Protein AF-A0A524IL64-F1 (afdb_monomer)

Secondary structure (DSSP, 8-state):
----TTHHHHHHHGGGGHHHHHHHHHHHHH-SSS-HHHHHHHHHHHHHHHHHHHHHHHHHHH---S--S-THHHHHHHHHHHHHHHHHHHHHHHHHHHHS----HHHHHHHHHHTT--HHHHHHHHHHHTT--HHHHHHHTTS-HHHHHHHHHHHHHHTT---HHHHHHHHHHHHHS----

Solvent-accessible surface area (backbone atoms only — not comparable to full-atom values): 10792 Å² total; per-residue (Å²): 136,84,83,67,77,70,65,60,54,61,61,54,63,61,54,69,48,49,63,56,54,49,50,51,52,49,55,66,65,72,52,83,80,64,64,69,74,61,54,56,52,55,52,51,52,55,55,59,64,46,48,65,55,55,52,49,53,56,56,52,70,77,38,99,72,81,78,75,98,59,70,71,63,60,57,50,51,54,52,50,52,53,48,51,52,50,50,51,48,56,66,42,47,62,52,48,49,69,75,54,62,84,76,50,71,66,59,54,52,51,56,46,43,74,57,73,49,51,74,72,53,48,57,52,51,52,43,50,68,75,62,54,52,59,62,57,48,12,62,77,66,76,47,52,47,69,54,46,54,51,51,53,53,50,49,26,61,62,68,74,48,92,46,73,69,53,48,48,52,51,53,50,47,60,68,66,71,62,71,82,130

Radius of gyration: 27.65 Å; Cα contacts (8 Å, |Δi|>4): 62; chains: 1; bounding box: 57×48×79 Å

Sequence (181 aa):
MINYSGRSILALDSLIFIPFGIYALIRLRANREEPARGKHLCTALAFLSLIPFVSFDLLAVEREILFSSSMPFRLSFVSFSVFITWSLYLLMKDKVRRVLPVYTNEDYTRALRKTGLSDREIEIVEQVAEGNPNREIAETLFISENTVKTHIKNIYKKLSISSRIQLHKVLEKIRLTQPGD

Mean predicted aligned error: 16.37 Å

Structure (mmCIF, N/CA/C/O backbone):
data_AF-A0A524IL64-F1
#
_entry.id   AF-A0A524IL64-F1
#
loop_
_atom_site.group_PDB
_atom_site.id
_atom_site.type_symbol
_atom_site.label_atom_id
_atom_site.label_alt_id
_atom_site.label_comp_id
_atom_site.label_asym_id
_atom_site.label_entity_id
_atom_site.label_seq_id
_atom_site.pdbx_PDB_ins_code
_atom_site.Cartn_x
_atom_site.Cartn_y
_atom_site.Cartn_z
_atom_site.occupancy
_atom_site.B_iso_or_equiv
_atom_site.auth_seq_id
_atom_site.auth_comp_id
_atom_site.auth_asym_id
_atom_site.auth_atom_id
_atom_site.pdbx_PDB_model_num
ATOM 1 N N . MET A 1 1 ? 23.229 29.780 -60.387 1.00 40.38 1 MET A N 1
ATOM 2 C CA . MET A 1 1 ? 22.300 28.662 -60.113 1.00 40.38 1 MET A CA 1
ATOM 3 C C . MET A 1 1 ? 22.659 28.078 -58.758 1.00 40.38 1 MET A C 1
ATOM 5 O O . MET A 1 1 ? 23.735 27.516 -58.622 1.00 40.38 1 MET A O 1
ATOM 9 N N . ILE A 1 2 ? 21.829 28.316 -57.742 1.00 43.50 2 ILE A N 1
ATOM 10 C CA . ILE A 1 2 ? 22.064 27.837 -56.372 1.00 43.50 2 ILE A CA 1
ATOM 11 C C . ILE A 1 2 ? 21.638 26.366 -56.325 1.00 43.50 2 ILE A C 1
ATOM 13 O O . ILE A 1 2 ? 20.522 26.033 -56.711 1.00 43.50 2 ILE A O 1
ATOM 17 N N . ASN A 1 3 ? 22.558 25.487 -55.936 1.00 42.53 3 ASN A N 1
ATOM 18 C CA . ASN A 1 3 ? 22.374 24.040 -55.942 1.00 42.53 3 ASN A CA 1
ATOM 19 C C . ASN A 1 3 ? 21.511 23.619 -54.734 1.00 42.53 3 ASN A C 1
ATOM 21 O O . ASN A 1 3 ? 21.984 23.609 -53.600 1.00 42.53 3 ASN A O 1
ATOM 25 N N . TYR A 1 4 ? 20.229 23.324 -54.970 1.00 49.72 4 TYR A N 1
ATOM 26 C CA . TYR A 1 4 ? 19.240 22.966 -53.939 1.00 49.72 4 TYR A CA 1
ATOM 27 C C . TYR A 1 4 ? 19.230 21.470 -53.562 1.00 49.72 4 TYR A C 1
ATOM 29 O O . TYR A 1 4 ? 18.434 21.065 -52.718 1.00 49.72 4 TYR A O 1
ATOM 37 N N . SER A 1 5 ? 20.095 20.634 -54.146 1.00 55.12 5 SER A N 1
ATOM 38 C CA . SER A 1 5 ? 19.996 19.170 -54.022 1.00 55.12 5 SER A CA 1
ATOM 39 C C . SER A 1 5 ? 20.407 18.596 -52.658 1.00 55.12 5 SER A C 1
ATOM 41 O O . SER A 1 5 ? 19.973 17.503 -52.316 1.00 55.12 5 SER A O 1
ATOM 43 N N . GLY A 1 6 ? 21.206 19.314 -51.859 1.00 48.91 6 GLY A N 1
ATOM 44 C CA . GLY A 1 6 ? 21.713 18.805 -50.574 1.00 48.91 6 GLY A CA 1
ATOM 45 C C . GLY A 1 6 ? 20.806 19.055 -49.363 1.00 48.91 6 GLY A C 1
ATOM 46 O O . GLY A 1 6 ? 20.794 18.261 -48.428 1.00 48.91 6 GLY A O 1
ATOM 47 N N . ARG A 1 7 ? 20.017 20.140 -49.357 1.00 46.31 7 ARG A N 1
ATOM 48 C CA . ARG A 1 7 ? 19.200 20.525 -48.184 1.00 46.31 7 ARG A CA 1
ATOM 49 C C . ARG A 1 7 ? 17.855 19.804 -48.097 1.00 46.31 7 ARG A C 1
ATOM 51 O O . ARG A 1 7 ? 17.351 19.610 -46.997 1.00 46.31 7 ARG A O 1
ATOM 58 N N . SER A 1 8 ? 17.276 19.402 -49.226 1.00 46.66 8 SER A N 1
ATOM 59 C CA . SER A 1 8 ? 16.007 18.663 -49.263 1.00 46.66 8 SER A CA 1
ATOM 60 C C . SER A 1 8 ? 16.139 17.232 -48.730 1.00 46.66 8 SER A C 1
ATOM 62 O O . SER A 1 8 ? 15.201 16.722 -48.125 1.00 46.66 8 SER A O 1
ATOM 64 N N . ILE A 1 9 ? 17.311 16.611 -48.890 1.00 51.81 9 ILE A N 1
ATOM 65 C CA . ILE A 1 9 ? 17.603 15.256 -48.395 1.00 51.81 9 ILE A CA 1
ATOM 66 C C . ILE A 1 9 ? 17.663 15.239 -46.856 1.00 51.81 9 ILE A C 1
ATOM 68 O O . ILE A 1 9 ? 17.061 14.373 -46.231 1.00 51.81 9 ILE A O 1
ATOM 72 N N . LEU A 1 10 ? 18.257 16.266 -46.238 1.00 50.47 10 LEU A N 1
ATOM 73 C CA . LEU A 1 10 ? 18.339 16.400 -44.773 1.00 50.47 10 LEU A CA 1
ATOM 74 C C . LEU A 1 10 ? 16.963 16.581 -44.097 1.00 50.47 10 LEU A C 1
ATOM 76 O O . LEU A 1 10 ? 16.751 16.139 -42.967 1.00 50.47 10 LEU A O 1
ATOM 80 N N . ALA A 1 11 ? 16.007 17.213 -44.786 1.00 50.00 11 ALA A N 1
ATOM 81 C CA . ALA A 1 11 ? 14.636 17.365 -44.293 1.00 50.00 11 ALA A CA 1
ATOM 82 C C . ALA A 1 11 ? 13.816 16.062 -44.400 1.00 50.00 11 ALA A C 1
ATOM 84 O O . ALA A 1 11 ? 12.873 15.860 -43.639 1.00 50.00 11 ALA A O 1
ATOM 85 N N . LEU A 1 12 ? 14.173 15.172 -45.332 1.00 52.53 12 LEU A N 1
ATOM 86 C CA . LEU A 1 12 ? 13.537 13.862 -45.500 1.00 52.53 12 LEU A CA 1
ATOM 87 C C . LEU A 1 12 ? 14.049 12.836 -44.477 1.00 52.53 12 LEU A C 1
ATOM 89 O O . LEU A 1 12 ? 13.262 12.023 -43.997 1.00 52.53 12 LEU A O 1
ATOM 93 N N . ASP A 1 13 ? 15.317 12.915 -44.066 1.00 54.75 13 ASP A N 1
ATOM 94 C CA . ASP A 1 13 ? 15.875 12.038 -43.023 1.00 54.75 13 ASP A CA 1
ATOM 95 C C . ASP A 1 13 ? 15.221 12.283 -41.648 1.00 54.75 13 ASP A C 1
ATOM 97 O O . ASP A 1 13 ? 15.027 11.361 -40.854 1.00 54.75 13 ASP A O 1
ATOM 101 N N . SER A 1 14 ? 14.760 13.512 -41.393 1.00 52.84 14 SER A N 1
ATOM 102 C CA . SER A 1 14 ? 14.031 13.869 -40.169 1.00 52.84 14 SER A CA 1
ATOM 103 C C . SER A 1 14 ? 12.579 13.353 -40.144 1.00 52.84 14 SER A C 1
ATOM 105 O O . SER A 1 14 ? 12.002 13.191 -39.065 1.00 52.84 14 SER A O 1
ATOM 107 N N . LEU A 1 15 ? 11.997 13.000 -41.301 1.00 57.88 15 LEU A N 1
ATOM 108 C CA . LEU A 1 15 ? 10.662 12.386 -41.396 1.00 57.88 15 LEU A CA 1
ATOM 109 C C . LEU A 1 15 ? 10.636 10.931 -40.895 1.00 57.88 15 LEU A C 1
ATOM 111 O O . LEU A 1 15 ? 9.586 10.466 -40.446 1.00 57.88 15 LEU A O 1
ATOM 115 N N . ILE A 1 16 ? 11.776 10.229 -40.883 1.00 59.75 16 ILE A N 1
ATOM 116 C CA . ILE A 1 16 ? 11.887 8.847 -40.376 1.00 59.75 16 ILE A CA 1
ATOM 117 C C . ILE A 1 16 ? 11.616 8.743 -38.867 1.00 59.75 16 ILE A C 1
ATOM 119 O O . ILE A 1 16 ? 11.235 7.680 -38.375 1.00 59.75 16 ILE A O 1
ATOM 123 N N . PHE A 1 17 ? 11.742 9.847 -38.130 1.00 52.69 17 PHE A N 1
ATOM 124 C CA . PHE A 1 17 ? 11.478 9.888 -36.691 1.00 52.69 17 PHE A CA 1
ATOM 125 C C . PHE A 1 17 ? 10.017 10.147 -36.337 1.00 52.69 17 PHE A C 1
ATOM 127 O O . PHE A 1 17 ? 9.612 9.912 -35.199 1.00 52.69 17 PHE A O 1
ATOM 134 N N . ILE A 1 18 ? 9.202 10.589 -37.295 1.00 64.94 18 ILE A N 1
ATOM 135 C CA . ILE A 1 18 ? 7.782 10.869 -37.072 1.00 64.94 18 ILE A CA 1
ATOM 136 C C . ILE A 1 18 ? 7.022 9.597 -36.645 1.00 64.94 18 ILE A C 1
ATOM 138 O O . ILE A 1 18 ? 6.305 9.662 -35.646 1.00 64.94 18 ILE A O 1
ATOM 142 N N . PRO A 1 19 ? 7.225 8.414 -37.265 1.00 61.50 19 PRO A N 1
ATOM 143 C CA . PRO A 1 19 ? 6.654 7.157 -36.778 1.00 61.50 19 PRO A CA 1
ATOM 144 C C . PRO A 1 19 ? 7.083 6.797 -35.350 1.00 61.50 19 PRO A C 1
ATOM 146 O O . PRO A 1 19 ? 6.261 6.310 -34.577 1.00 61.50 19 PRO A O 1
ATOM 149 N N . PHE A 1 20 ? 8.336 7.072 -34.967 1.00 55.19 20 PHE A N 1
ATOM 150 C CA . PHE A 1 20 ? 8.834 6.825 -33.608 1.00 55.19 20 PHE A CA 1
ATOM 151 C C . PHE A 1 20 ? 8.210 7.781 -32.586 1.00 55.19 20 PHE A C 1
ATOM 153 O O . PHE A 1 20 ? 7.799 7.340 -31.513 1.00 55.19 20 PHE A O 1
ATOM 160 N N . GLY A 1 21 ? 8.074 9.065 -32.929 1.00 60.28 21 GLY A N 1
ATOM 161 C CA . GLY A 1 21 ? 7.380 10.055 -32.105 1.00 60.28 21 GLY A CA 1
ATOM 162 C C . GLY A 1 21 ? 5.895 9.727 -31.937 1.00 60.28 21 GLY A C 1
ATOM 163 O O . GLY A 1 21 ? 5.371 9.771 -30.825 1.00 60.28 21 GLY A O 1
ATOM 164 N N . ILE A 1 22 ? 5.228 9.305 -33.015 1.00 63.84 22 ILE A N 1
ATOM 165 C CA . ILE A 1 22 ? 3.830 8.860 -32.988 1.00 63.84 22 ILE A CA 1
ATOM 166 C C . ILE A 1 22 ? 3.689 7.578 -32.160 1.00 63.84 22 ILE A C 1
ATOM 168 O O . ILE A 1 22 ? 2.800 7.503 -31.317 1.00 63.84 22 ILE A O 1
ATOM 172 N N . TYR A 1 23 ? 4.579 6.595 -32.320 1.00 60.03 23 TYR A N 1
ATOM 173 C CA . TYR A 1 23 ? 4.581 5.374 -31.510 1.00 60.03 23 TYR A CA 1
ATOM 174 C C . TYR A 1 23 ? 4.800 5.675 -30.021 1.00 60.03 23 TYR A C 1
ATOM 176 O O . TYR A 1 23 ? 4.094 5.128 -29.173 1.00 60.03 23 TYR A O 1
ATOM 184 N N . ALA A 1 24 ? 5.715 6.592 -29.689 1.00 57.00 24 ALA A N 1
ATOM 185 C CA . ALA A 1 24 ? 5.930 7.052 -28.320 1.00 57.00 24 ALA A CA 1
ATOM 186 C C . ALA A 1 24 ? 4.674 7.730 -27.746 1.00 57.00 24 ALA A C 1
ATOM 188 O O . ALA A 1 24 ? 4.268 7.408 -26.631 1.00 57.00 24 ALA A O 1
ATOM 189 N N . LEU A 1 25 ? 4.003 8.594 -28.514 1.00 55.78 25 LEU A N 1
ATOM 190 C CA . LEU A 1 25 ? 2.760 9.255 -28.099 1.00 55.78 25 LEU A CA 1
ATOM 191 C C . LEU A 1 25 ? 1.587 8.275 -27.949 1.00 55.78 25 LEU A C 1
ATOM 193 O O . LEU A 1 25 ? 0.846 8.353 -26.968 1.00 55.78 25 LEU A O 1
ATOM 197 N N . ILE A 1 26 ? 1.433 7.323 -28.873 1.00 58.72 26 ILE A N 1
ATOM 198 C CA . ILE A 1 26 ? 0.415 6.266 -28.793 1.00 58.72 26 ILE A CA 1
ATOM 199 C C . ILE A 1 26 ? 0.667 5.403 -27.559 1.00 58.72 26 ILE A C 1
ATOM 201 O O . ILE A 1 26 ? -0.266 5.130 -26.811 1.00 58.72 26 ILE A O 1
ATOM 205 N N . ARG A 1 27 ? 1.920 5.033 -27.282 1.00 52.84 27 ARG A N 1
ATOM 206 C CA . ARG A 1 27 ? 2.278 4.220 -26.115 1.00 52.84 27 ARG A CA 1
ATOM 207 C C . ARG A 1 27 ? 2.111 4.976 -24.792 1.00 52.84 27 ARG A C 1
ATOM 209 O O . ARG A 1 27 ? 1.677 4.374 -23.813 1.00 52.84 27 ARG A O 1
ATOM 216 N N . LEU A 1 28 ? 2.390 6.282 -24.766 1.00 54.38 28 LEU A N 1
ATOM 217 C CA . LEU A 1 28 ? 2.110 7.152 -23.617 1.00 54.38 28 LEU A CA 1
ATOM 218 C C . LEU A 1 28 ? 0.600 7.304 -23.367 1.00 54.38 28 LEU A C 1
ATOM 220 O O . LEU A 1 28 ? 0.177 7.367 -22.215 1.00 54.38 28 LEU A O 1
ATOM 224 N N . ARG A 1 29 ? -0.224 7.319 -24.424 1.00 52.28 29 ARG A N 1
ATOM 225 C CA . ARG A 1 29 ? -1.689 7.434 -24.318 1.00 52.28 29 ARG A CA 1
ATOM 226 C C . ARG A 1 29 ? -2.384 6.105 -24.005 1.00 52.28 29 ARG A C 1
ATOM 228 O O . ARG A 1 29 ? -3.377 6.109 -23.282 1.00 52.28 29 ARG A O 1
ATOM 235 N N . ALA A 1 30 ? -1.881 4.994 -24.539 1.00 49.28 30 ALA A N 1
ATOM 236 C CA . ALA A 1 30 ? -2.507 3.674 -24.457 1.00 49.28 30 ALA A CA 1
ATOM 237 C C . ALA A 1 30 ? -2.383 3.015 -23.080 1.00 49.28 30 ALA A C 1
ATOM 239 O O . ALA A 1 30 ? -3.098 2.060 -22.803 1.00 49.28 30 ALA A O 1
ATOM 240 N N . ASN A 1 31 ? -1.507 3.512 -22.204 1.00 47.88 31 ASN A N 1
ATOM 241 C CA . ASN A 1 31 ? -1.223 2.844 -20.943 1.00 47.88 31 ASN A CA 1
ATOM 242 C C . ASN A 1 31 ? -1.654 3.689 -19.740 1.00 47.88 31 ASN A C 1
ATOM 244 O O . ASN A 1 31 ? -0.821 4.146 -18.962 1.00 47.88 31 ASN A O 1
ATOM 248 N N . ARG A 1 32 ? -2.961 3.924 -19.569 1.00 50.06 32 ARG A N 1
ATOM 249 C CA . ARG A 1 32 ? -3.479 4.549 -18.335 1.00 50.06 32 ARG A CA 1
ATOM 250 C C . ARG A 1 32 ? -3.426 3.612 -17.122 1.00 50.06 32 ARG A C 1
ATOM 252 O O . ARG A 1 32 ? -3.385 4.120 -16.011 1.00 50.06 32 ARG A O 1
ATOM 259 N N . GLU A 1 33 ? -3.292 2.302 -17.321 1.00 49.78 33 GLU A N 1
ATOM 260 C CA . GLU A 1 33 ? -3.447 1.311 -16.243 1.00 49.78 33 GLU A CA 1
ATOM 261 C C . GLU A 1 33 ? -2.138 0.716 -15.694 1.00 49.78 33 GLU A C 1
ATOM 263 O O . GLU A 1 33 ? -2.144 0.181 -14.591 1.00 49.78 33 GLU A O 1
ATOM 268 N N . GLU A 1 34 ? -0.985 0.849 -16.369 1.00 48.88 34 GLU A N 1
ATOM 269 C CA . GLU A 1 34 ? 0.259 0.316 -15.786 1.00 48.88 34 GLU A CA 1
ATOM 270 C C . GLU A 1 34 ? 0.775 1.106 -14.560 1.00 48.88 34 GLU A C 1
ATOM 272 O O . GLU A 1 34 ? 0.700 2.344 -14.527 1.00 48.88 34 GLU A O 1
ATOM 277 N N . PRO A 1 35 ? 1.389 0.426 -13.573 1.00 47.31 35 PRO A N 1
ATOM 278 C CA . PRO A 1 35 ? 1.975 1.070 -12.403 1.00 47.31 35 PRO A CA 1
ATOM 279 C C . PRO A 1 35 ? 3.082 2.051 -12.818 1.00 47.31 35 PRO A C 1
ATOM 281 O O . PRO A 1 35 ? 3.988 1.717 -13.585 1.00 47.31 35 PRO A O 1
ATOM 284 N N . ALA A 1 36 ? 3.022 3.278 -12.289 1.00 52.31 36 ALA A N 1
ATOM 285 C CA . ALA A 1 36 ? 3.840 4.422 -12.715 1.00 52.31 36 ALA A CA 1
ATOM 286 C C . ALA A 1 36 ? 5.355 4.131 -12.817 1.00 52.31 36 ALA A C 1
ATOM 288 O O . ALA A 1 36 ? 6.024 4.642 -13.712 1.00 52.31 36 ALA A O 1
ATOM 289 N N . ARG A 1 37 ? 5.904 3.248 -11.968 1.00 48.00 37 ARG A N 1
ATOM 290 C CA . ARG A 1 37 ? 7.334 2.881 -11.974 1.00 48.00 37 ARG A CA 1
ATOM 291 C C . ARG A 1 37 ? 7.804 2.155 -13.245 1.00 48.00 37 ARG A C 1
ATOM 293 O O . ARG A 1 37 ? 8.925 2.401 -13.680 1.00 48.00 37 ARG A O 1
ATOM 300 N N . GLY A 1 38 ? 6.978 1.305 -13.863 1.00 49.81 38 GLY A N 1
ATOM 301 C CA . GLY A 1 38 ? 7.350 0.572 -15.086 1.00 49.81 38 GLY A CA 1
ATOM 302 C C . GLY A 1 38 ? 7.388 1.464 -16.331 1.00 49.81 38 GLY A C 1
ATOM 303 O O . GLY A 1 38 ? 8.244 1.299 -17.208 1.00 49.81 38 GLY A O 1
ATOM 304 N N . LYS A 1 39 ? 6.514 2.479 -16.356 1.00 52.41 39 LYS A N 1
ATOM 305 C CA . LYS A 1 39 ? 6.401 3.457 -17.446 1.00 52.41 39 LYS A CA 1
ATOM 306 C C . LYS A 1 39 ? 7.673 4.283 -17.588 1.00 52.41 39 LYS A C 1
ATOM 308 O O . LYS A 1 39 ? 8.226 4.338 -18.682 1.00 52.41 39 LYS A O 1
ATOM 313 N N . HIS A 1 40 ? 8.174 4.840 -16.483 1.00 51.56 40 HIS A N 1
ATOM 314 C CA . HIS A 1 40 ? 9.374 5.682 -16.487 1.00 51.56 40 HIS A CA 1
ATOM 315 C C . HIS A 1 40 ? 10.635 4.925 -16.924 1.00 51.56 40 HIS A C 1
ATOM 317 O O . HIS A 1 40 ? 11.465 5.486 -17.637 1.00 51.56 40 HIS A O 1
ATOM 323 N N . LEU A 1 41 ? 10.754 3.641 -16.563 1.00 59.06 41 LEU A N 1
ATOM 324 C CA . LEU A 1 41 ? 11.883 2.800 -16.964 1.00 59.06 41 LEU A CA 1
ATOM 325 C C . LEU A 1 41 ? 11.847 2.480 -18.466 1.00 59.06 41 LEU A C 1
ATOM 327 O O . LEU A 1 41 ? 12.860 2.610 -19.149 1.00 59.06 41 LEU A O 1
ATOM 331 N N . CYS A 1 42 ? 10.677 2.124 -19.006 1.00 55.22 42 CYS A N 1
ATOM 332 C CA . CYS A 1 42 ? 10.527 1.856 -20.438 1.00 55.22 42 CYS A CA 1
ATOM 333 C C . CYS A 1 42 ? 10.735 3.114 -21.289 1.00 55.22 42 CYS A C 1
ATOM 335 O O . CYS A 1 42 ? 11.351 3.035 -22.350 1.00 55.22 42 CYS A O 1
ATOM 337 N N . THR A 1 43 ? 10.252 4.274 -20.830 1.00 61.66 43 THR A N 1
ATOM 338 C CA . THR A 1 43 ? 10.502 5.546 -21.517 1.00 61.66 43 THR A CA 1
ATOM 339 C C . THR A 1 43 ? 11.974 5.934 -21.443 1.00 61.66 43 THR A C 1
ATOM 341 O O . THR A 1 43 ? 12.543 6.299 -22.465 1.00 61.66 43 THR A O 1
ATOM 344 N N . ALA A 1 44 ? 12.624 5.791 -20.282 1.00 62.69 44 ALA A N 1
ATOM 345 C CA . ALA A 1 44 ? 14.042 6.111 -20.126 1.00 62.69 44 ALA A CA 1
ATOM 346 C C . ALA A 1 44 ? 14.935 5.232 -21.017 1.00 62.69 44 ALA A C 1
ATOM 348 O O . ALA A 1 44 ? 15.842 5.747 -21.664 1.00 62.69 44 ALA A O 1
ATOM 349 N N . LEU A 1 45 ? 14.641 3.930 -21.122 1.00 63.91 45 LEU A N 1
ATOM 350 C CA . LEU A 1 45 ? 15.361 3.016 -22.017 1.00 63.91 4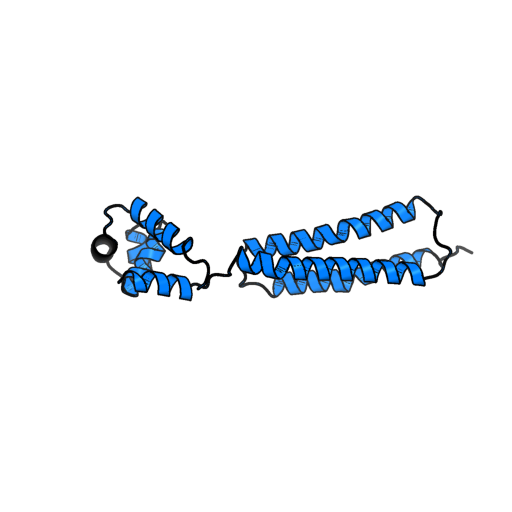5 LEU A CA 1
ATOM 351 C C . LEU A 1 45 ? 15.158 3.363 -23.500 1.00 63.91 45 LEU A C 1
ATOM 353 O O . LEU A 1 45 ? 16.109 3.289 -24.276 1.00 63.91 45 LEU A O 1
ATOM 357 N N . ALA A 1 46 ? 13.954 3.795 -23.891 1.00 61.59 46 ALA A N 1
ATOM 358 C CA . ALA A 1 46 ? 13.700 4.269 -25.251 1.00 61.59 46 ALA A CA 1
ATOM 359 C C . ALA A 1 46 ? 14.538 5.519 -25.579 1.00 61.59 46 ALA A C 1
ATOM 361 O O . ALA A 1 46 ? 15.165 5.568 -26.633 1.00 61.59 46 ALA A O 1
ATOM 362 N N . PHE A 1 47 ? 14.635 6.485 -24.659 1.00 66.00 47 PHE A N 1
ATOM 363 C CA . PHE A 1 47 ? 15.496 7.659 -24.841 1.00 66.00 47 PHE A CA 1
ATOM 364 C C . PHE A 1 47 ? 16.989 7.311 -24.852 1.00 66.00 47 PHE A C 1
ATOM 366 O O . PHE A 1 47 ? 17.731 7.860 -25.661 1.00 66.00 47 PHE A O 1
ATOM 373 N N . LEU A 1 48 ? 17.435 6.363 -24.020 1.00 66.75 48 LEU A N 1
ATOM 374 C CA . LEU A 1 48 ? 18.834 5.929 -23.993 1.00 66.75 48 LEU A CA 1
ATOM 375 C C . LEU A 1 48 ? 19.267 5.308 -25.333 1.00 66.75 48 LEU A C 1
ATOM 377 O O . LEU A 1 48 ? 20.399 5.506 -25.766 1.00 66.75 48 LEU A O 1
ATOM 381 N N . SER A 1 49 ? 18.353 4.617 -26.024 1.00 62.69 49 SER A N 1
ATOM 382 C CA . SER A 1 49 ? 18.604 4.049 -27.358 1.00 62.69 49 SER A CA 1
ATOM 383 C C . SER A 1 49 ? 18.728 5.094 -28.477 1.00 62.69 49 SER A C 1
ATOM 385 O O . SER A 1 49 ? 19.276 4.789 -29.533 1.00 62.69 49 SER A O 1
ATOM 387 N N . LEU A 1 50 ? 18.282 6.336 -28.246 1.00 64.38 50 LEU A N 1
ATOM 388 C CA . LEU A 1 50 ? 18.443 7.440 -29.201 1.00 64.38 50 LEU A CA 1
ATOM 389 C C . LEU A 1 50 ? 19.835 8.077 -29.129 1.00 64.38 50 LEU A C 1
ATOM 391 O O . LEU A 1 50 ? 20.280 8.669 -30.110 1.00 64.38 50 LEU A O 1
ATOM 395 N N . ILE A 1 51 ? 20.542 7.936 -28.002 1.00 70.00 51 ILE A N 1
ATOM 396 C CA . ILE A 1 51 ? 21.852 8.566 -27.781 1.00 70.00 51 ILE A CA 1
ATOM 397 C C . ILE A 1 51 ? 22.886 8.118 -28.831 1.00 70.00 51 ILE A C 1
ATOM 399 O O . ILE A 1 51 ? 23.478 8.992 -29.458 1.00 70.00 51 ILE A O 1
ATOM 403 N N . PRO A 1 52 ? 23.069 6.814 -29.131 1.00 63.06 52 PRO A N 1
ATOM 404 C CA . PRO A 1 52 ? 24.016 6.380 -30.159 1.00 63.06 52 PRO A CA 1
ATOM 405 C C . PRO A 1 52 ? 23.652 6.881 -31.559 1.00 63.06 52 PRO A C 1
ATOM 407 O O . PRO A 1 52 ? 24.543 7.130 -32.364 1.00 63.06 52 PRO A O 1
ATOM 410 N N . PHE A 1 53 ? 22.354 7.045 -31.844 1.00 64.75 53 PHE A N 1
ATOM 411 C CA . PHE A 1 53 ? 21.879 7.546 -33.131 1.00 64.75 53 PHE A CA 1
ATOM 412 C C . PHE A 1 53 ? 22.242 9.023 -33.304 1.00 64.75 53 PHE A C 1
ATOM 414 O O . PHE A 1 53 ? 22.876 9.388 -34.288 1.00 64.75 53 PHE A O 1
ATOM 421 N N . VAL A 1 54 ? 21.901 9.858 -32.317 1.00 65.62 54 VAL A N 1
ATOM 422 C CA . VAL A 1 54 ? 22.204 11.297 -32.340 1.00 65.62 54 VAL A CA 1
ATOM 423 C C . VAL A 1 54 ? 23.715 11.536 -32.312 1.00 65.62 54 VAL A C 1
ATOM 425 O O . VAL A 1 54 ? 24.208 12.393 -33.036 1.00 65.62 54 VAL A O 1
ATOM 428 N N . SER A 1 55 ? 24.469 10.759 -31.527 1.00 66.12 55 SER A N 1
ATOM 429 C CA . SER A 1 55 ? 25.931 10.860 -31.481 1.00 66.12 55 SER A CA 1
ATOM 430 C C . SER A 1 55 ? 26.593 10.460 -32.801 1.00 66.12 55 SER A C 1
ATOM 432 O O . SER A 1 55 ? 27.553 11.109 -33.202 1.00 66.12 55 SER A O 1
ATOM 434 N N . PHE A 1 56 ? 26.097 9.426 -33.488 1.00 65.38 56 PHE 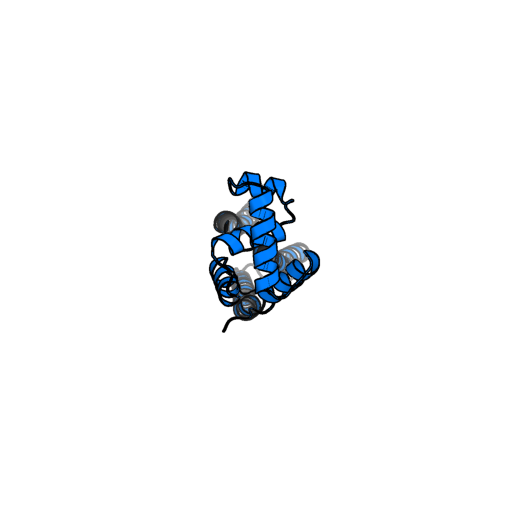A N 1
ATOM 435 C CA . PHE A 1 56 ? 26.623 9.024 -34.794 1.00 65.38 56 PHE A CA 1
ATOM 436 C C . PHE A 1 56 ? 26.341 10.078 -35.868 1.00 65.38 56 PHE A C 1
ATOM 438 O O . PHE A 1 56 ? 27.244 10.424 -36.624 1.00 65.38 56 PHE A O 1
ATOM 445 N N . ASP A 1 57 ? 25.126 10.628 -35.893 1.00 64.31 57 ASP A N 1
ATOM 446 C CA . ASP A 1 57 ? 24.732 11.670 -36.846 1.00 64.31 57 ASP A CA 1
ATOM 447 C C . ASP A 1 57 ? 25.545 12.963 -36.627 1.00 64.31 57 ASP A C 1
ATOM 449 O O . ASP A 1 57 ? 26.061 13.547 -37.576 1.00 64.31 57 ASP A O 1
ATOM 453 N N . LEU A 1 58 ? 25.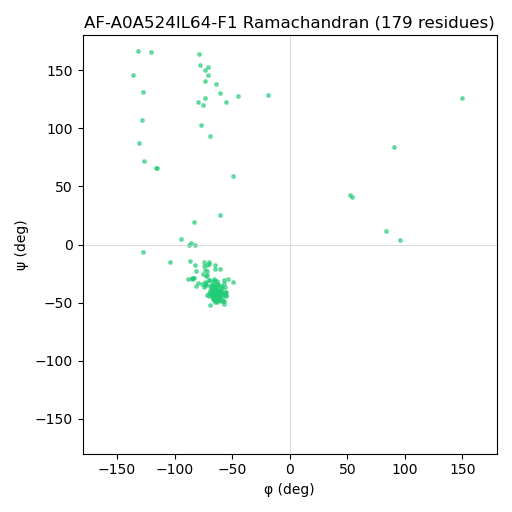779 13.358 -35.366 1.00 62.41 58 LEU A N 1
ATOM 454 C CA . LEU A 1 58 ? 26.607 14.521 -35.018 1.00 62.41 58 LEU A CA 1
ATOM 455 C C . LEU A 1 58 ? 28.083 14.335 -35.423 1.00 62.41 58 LEU A C 1
ATOM 457 O O . LEU A 1 58 ? 28.695 15.243 -35.982 1.00 62.41 58 LEU A O 1
ATOM 461 N N . LEU A 1 59 ? 28.649 13.147 -35.173 1.00 60.72 59 LEU A N 1
ATOM 462 C CA . LEU A 1 59 ? 30.029 12.815 -35.550 1.00 60.72 59 LEU A CA 1
ATOM 463 C C . LEU A 1 59 ? 30.204 12.676 -37.071 1.00 60.72 59 LEU A C 1
ATOM 465 O O . LEU A 1 59 ? 31.280 12.978 -37.588 1.00 60.72 59 LEU A O 1
ATOM 469 N N . ALA A 1 60 ? 29.160 12.250 -37.788 1.00 57.25 60 ALA A N 1
ATOM 470 C CA . ALA A 1 60 ? 29.146 12.167 -39.247 1.00 57.25 60 ALA A CA 1
ATOM 471 C C . ALA A 1 60 ? 29.065 13.550 -39.920 1.00 57.25 60 ALA A C 1
ATOM 473 O O . ALA A 1 60 ? 29.564 13.713 -41.031 1.00 57.25 60 ALA A O 1
ATOM 474 N N . VAL A 1 61 ? 28.484 14.553 -39.250 1.00 57.97 61 VAL A N 1
ATOM 475 C CA . VAL A 1 61 ? 28.423 15.941 -39.743 1.00 57.97 61 VAL A CA 1
ATOM 476 C C . VAL A 1 61 ? 29.781 16.650 -39.651 1.00 57.97 61 VAL A C 1
ATOM 478 O O . VAL A 1 61 ? 30.107 17.445 -40.529 1.00 57.97 61 VAL A O 1
ATOM 481 N N . GLU A 1 62 ? 30.601 16.364 -38.632 1.00 55.66 62 GLU A N 1
ATOM 482 C CA . GLU A 1 62 ? 31.905 17.031 -38.445 1.00 55.66 62 GLU A CA 1
ATOM 483 C C . GLU A 1 62 ? 33.048 16.446 -39.286 1.00 55.66 62 GLU A C 1
ATOM 485 O O . GLU A 1 62 ? 34.081 17.098 -39.464 1.00 55.66 62 GLU A O 1
ATOM 490 N N . ARG A 1 63 ? 32.900 15.229 -39.819 1.00 49.50 63 ARG A N 1
ATOM 491 C CA . ARG A 1 63 ? 33.915 14.615 -40.679 1.00 49.50 63 ARG A CA 1
ATOM 492 C C . ARG A 1 63 ? 33.285 14.125 -41.974 1.00 49.50 63 ARG A C 1
ATOM 494 O O . ARG A 1 63 ? 32.694 13.054 -42.005 1.00 49.50 63 ARG A O 1
ATOM 501 N N . GLU A 1 64 ? 33.560 14.827 -43.076 1.00 55.50 64 GLU A N 1
ATOM 502 C CA . GLU A 1 64 ? 33.405 14.355 -44.473 1.00 55.50 64 GLU A CA 1
ATOM 503 C C . GLU A 1 64 ? 34.274 13.109 -44.795 1.00 55.50 64 GLU A C 1
ATOM 505 O O . GLU A 1 64 ? 34.687 12.870 -45.927 1.00 55.50 64 GLU A O 1
ATOM 510 N N . ILE A 1 65 ? 34.624 12.304 -43.793 1.00 57.44 65 ILE A N 1
ATOM 511 C CA . ILE A 1 65 ? 35.592 11.222 -43.879 1.00 57.44 65 ILE A CA 1
ATOM 512 C C . ILE A 1 65 ? 34.954 9.986 -43.261 1.00 57.44 65 ILE A C 1
ATOM 514 O O . ILE A 1 65 ? 35.104 9.724 -42.071 1.00 57.44 65 ILE A O 1
ATOM 518 N N . LEU A 1 66 ? 34.236 9.261 -44.118 1.00 52.03 66 LEU A N 1
ATOM 519 C CA . LEU A 1 66 ? 34.101 7.802 -44.232 1.00 52.03 66 LEU A CA 1
ATOM 520 C C . LEU A 1 66 ? 32.695 7.509 -44.765 1.00 52.03 66 LEU A C 1
ATOM 522 O O . LEU A 1 66 ? 31.707 7.922 -44.179 1.00 52.03 66 LEU A O 1
ATOM 526 N N . PHE A 1 67 ? 32.634 6.748 -45.856 1.00 47.75 67 PHE A N 1
ATOM 527 C CA . PHE A 1 67 ? 31.444 6.348 -46.620 1.00 47.75 67 PHE A CA 1
ATOM 528 C C . PHE A 1 67 ? 31.038 7.287 -47.761 1.00 47.75 67 PHE A C 1
ATOM 530 O O . PHE A 1 67 ? 30.119 8.094 -47.679 1.00 47.75 67 PHE A O 1
ATOM 537 N N . SER A 1 68 ? 31.717 7.054 -48.891 1.00 44.94 68 SER A N 1
ATOM 538 C CA . SER A 1 68 ? 31.165 7.127 -50.248 1.00 44.94 68 SER A CA 1
ATOM 539 C C . SER A 1 68 ? 29.633 7.052 -50.275 1.00 44.94 68 SER A C 1
ATOM 541 O O . SER A 1 68 ? 29.050 6.128 -49.702 1.00 44.94 68 SER A O 1
ATOM 543 N N . SER A 1 69 ? 29.027 8.016 -50.974 1.00 54.19 69 SER A N 1
ATOM 544 C CA . SER A 1 69 ? 27.608 8.258 -51.265 1.00 54.19 69 SER A CA 1
ATOM 545 C C . SER A 1 69 ? 26.815 7.052 -51.786 1.00 54.19 69 SER A C 1
ATOM 547 O O . SER A 1 69 ? 26.215 7.093 -52.856 1.00 54.19 69 SER A O 1
ATOM 549 N N . SER A 1 70 ? 26.754 5.969 -51.025 1.00 59.81 70 SER A N 1
ATOM 550 C CA . SER A 1 70 ? 25.882 4.837 -51.285 1.00 59.81 70 SER A CA 1
ATOM 551 C C . SER A 1 70 ? 25.084 4.544 -50.020 1.00 59.81 70 SER A C 1
ATOM 553 O O . SER A 1 70 ? 25.607 4.465 -48.907 1.00 59.81 70 SER A O 1
ATOM 555 N N . MET A 1 71 ? 23.774 4.394 -50.192 1.00 57.09 71 MET A N 1
ATOM 556 C CA . MET A 1 71 ? 22.824 4.154 -49.110 1.00 57.09 71 MET A CA 1
ATOM 557 C C . MET A 1 71 ? 22.946 2.820 -48.332 1.00 57.09 71 MET A C 1
ATOM 559 O O . MET A 1 71 ? 22.382 2.780 -47.235 1.00 57.09 71 MET A O 1
ATOM 563 N N . PRO A 1 72 ? 23.628 1.734 -48.777 1.00 58.84 72 PRO A N 1
ATOM 564 C CA . PRO A 1 72 ? 23.402 0.425 -48.157 1.00 58.84 72 PRO A CA 1
ATOM 565 C C . PRO A 1 72 ? 23.993 0.295 -46.743 1.00 58.84 72 PRO A C 1
ATOM 567 O O . PRO A 1 72 ? 23.463 -0.454 -45.920 1.00 58.84 72 PRO A O 1
ATOM 570 N N . PHE A 1 73 ? 25.039 1.057 -46.410 1.00 58.19 73 PHE A N 1
ATOM 571 C CA . PHE A 1 73 ? 25.661 0.985 -45.082 1.00 58.19 73 PHE A CA 1
ATOM 572 C C . PHE A 1 73 ? 24.817 1.654 -43.992 1.00 58.19 73 PHE A C 1
ATOM 574 O O . PHE A 1 73 ? 24.712 1.129 -42.883 1.00 58.19 73 PHE A O 1
ATOM 581 N N . ARG A 1 74 ? 24.141 2.763 -44.323 1.00 61.75 74 ARG A N 1
ATOM 582 C CA . ARG A 1 74 ? 23.273 3.487 -43.382 1.00 61.75 74 ARG A CA 1
ATOM 583 C C . ARG A 1 74 ? 22.082 2.634 -42.950 1.00 61.75 74 ARG A C 1
ATOM 585 O O . ARG A 1 74 ? 21.830 2.494 -41.758 1.00 61.75 74 ARG A O 1
ATOM 592 N N . LEU A 1 75 ? 21.408 1.984 -43.901 1.00 64.00 75 LEU A N 1
ATOM 593 C CA . LEU A 1 75 ? 20.242 1.142 -43.614 1.00 64.00 75 LEU A CA 1
ATOM 594 C C . LEU A 1 75 ? 20.600 -0.084 -42.757 1.00 64.00 75 LEU A C 1
ATOM 596 O O . LEU A 1 75 ? 19.846 -0.472 -41.861 1.00 64.00 75 LEU A O 1
ATOM 600 N N . SER A 1 76 ? 21.781 -0.656 -43.004 1.00 69.00 76 SER A N 1
ATOM 601 C CA . SER A 1 76 ? 22.315 -1.769 -42.218 1.00 69.00 76 SER A CA 1
ATOM 602 C C . SER A 1 76 ? 22.542 -1.351 -40.762 1.00 69.00 76 SER A C 1
ATOM 604 O O . SER A 1 76 ? 22.106 -2.050 -39.850 1.00 69.00 76 SER A O 1
ATOM 606 N N . PHE A 1 77 ? 23.131 -0.176 -40.523 1.00 68.56 77 PHE A N 1
ATOM 607 C CA . PHE A 1 77 ? 23.397 0.321 -39.169 1.00 68.56 77 PHE A CA 1
ATOM 608 C C . PHE A 1 77 ? 22.111 0.625 -38.383 1.00 68.56 77 PHE A C 1
ATOM 610 O O . PHE A 1 77 ? 21.991 0.243 -37.218 1.00 68.56 77 PHE A O 1
ATOM 617 N N . VAL A 1 78 ? 21.110 1.230 -39.036 1.00 69.81 78 VAL A N 1
ATOM 618 C CA . VAL A 1 78 ? 19.784 1.465 -38.435 1.00 69.81 78 VAL A CA 1
ATOM 619 C C . VAL A 1 78 ? 19.114 0.143 -38.060 1.00 69.81 78 VAL A C 1
ATOM 621 O O . VAL A 1 78 ? 18.609 -0.001 -36.947 1.00 69.81 78 VAL A O 1
ATOM 624 N N . SER A 1 79 ? 19.174 -0.849 -38.951 1.00 74.69 79 SER A N 1
ATOM 625 C CA . SER A 1 79 ? 18.602 -2.178 -38.710 1.00 74.69 79 SER A CA 1
ATOM 626 C C . SER A 1 79 ? 19.276 -2.882 -37.529 1.00 74.69 79 SER A C 1
ATOM 628 O O . SER A 1 79 ? 18.588 -3.437 -36.674 1.00 74.69 79 SER A O 1
ATOM 630 N N . PHE A 1 80 ? 20.607 -2.796 -37.420 1.00 76.12 80 PHE A N 1
ATOM 631 C CA . PHE A 1 80 ? 21.352 -3.333 -36.279 1.00 76.12 80 PHE A CA 1
ATOM 632 C C . PHE A 1 80 ? 21.015 -2.616 -34.969 1.00 76.12 80 PHE A C 1
ATOM 634 O O . PHE A 1 80 ? 20.814 -3.279 -33.955 1.00 76.12 80 PHE A O 1
ATOM 641 N N . SER A 1 81 ? 20.896 -1.286 -34.975 1.00 73.56 81 SER A N 1
ATOM 642 C CA . SER A 1 81 ? 20.541 -0.512 -33.778 1.00 73.56 81 SER A CA 1
ATOM 643 C C . SER A 1 81 ? 19.136 -0.856 -33.261 1.00 73.56 81 SER A C 1
ATOM 645 O O . SER A 1 81 ? 18.945 -1.109 -32.065 1.00 73.56 81 SER A O 1
ATOM 647 N N . VAL A 1 82 ? 18.158 -0.972 -34.168 1.00 77.88 82 VAL A N 1
ATOM 648 C CA . VAL A 1 82 ? 16.789 -1.398 -33.832 1.00 77.88 82 VAL A CA 1
ATOM 649 C C . VAL A 1 82 ? 16.779 -2.839 -33.326 1.00 77.88 82 VAL A C 1
ATOM 651 O O . VAL A 1 82 ? 16.134 -3.125 -32.318 1.00 77.88 82 VAL A O 1
ATOM 654 N N . PHE A 1 83 ? 17.528 -3.737 -33.969 1.00 80.31 83 PHE A N 1
ATOM 655 C CA . PHE A 1 83 ? 17.629 -5.137 -33.563 1.00 80.31 83 PHE A CA 1
ATOM 656 C C . PHE A 1 83 ? 18.280 -5.301 -32.185 1.00 80.31 83 PHE A C 1
ATOM 658 O O . PHE A 1 83 ? 17.767 -6.050 -31.358 1.00 80.31 83 PHE A O 1
ATOM 665 N N . ILE A 1 84 ? 19.362 -4.572 -31.896 1.00 79.19 84 ILE A N 1
ATOM 666 C CA . ILE A 1 84 ? 20.029 -4.583 -30.585 1.00 79.19 84 ILE A CA 1
ATOM 667 C C . ILE A 1 84 ? 19.085 -4.043 -29.512 1.00 79.19 84 ILE A C 1
ATOM 669 O O . ILE A 1 84 ? 18.932 -4.663 -28.462 1.00 79.19 84 ILE A O 1
ATOM 673 N N . THR A 1 85 ? 18.400 -2.934 -29.786 1.00 78.06 85 THR A N 1
ATOM 674 C CA . THR A 1 85 ? 17.435 -2.342 -28.850 1.00 78.06 85 THR A CA 1
ATOM 675 C C . THR A 1 85 ? 16.266 -3.290 -28.580 1.00 78.06 85 THR A C 1
ATOM 677 O O . THR A 1 85 ? 15.890 -3.491 -27.426 1.00 78.06 85 THR A O 1
ATOM 680 N N . TRP A 1 86 ? 15.724 -3.935 -29.618 1.00 80.06 86 TRP A N 1
ATOM 681 C CA . TRP A 1 86 ? 14.678 -4.951 -29.486 1.00 80.06 86 TRP A CA 1
ATOM 682 C C . TRP A 1 86 ? 15.184 -6.167 -28.697 1.00 80.06 86 TRP A C 1
ATOM 684 O O . TRP A 1 86 ? 14.520 -6.616 -27.764 1.00 80.06 86 TRP A O 1
ATOM 694 N N . SER A 1 87 ? 16.365 -6.688 -29.030 1.00 76.94 87 SER A N 1
ATOM 695 C CA . SER A 1 87 ? 16.978 -7.854 -28.383 1.00 76.94 87 SER A CA 1
ATOM 696 C C . SER A 1 87 ? 17.253 -7.606 -26.897 1.00 76.94 87 SER A C 1
ATOM 698 O O . SER A 1 87 ? 16.878 -8.416 -26.048 1.00 76.94 87 SER A O 1
ATOM 700 N N . LEU A 1 88 ? 17.801 -6.435 -26.553 1.00 75.44 88 LEU A N 1
ATOM 701 C CA . LEU A 1 88 ? 17.988 -6.010 -25.166 1.00 75.44 88 LEU A CA 1
ATOM 702 C C . LEU A 1 88 ? 16.649 -5.812 -24.453 1.00 75.44 88 LEU A C 1
ATOM 704 O O . LEU A 1 88 ? 16.496 -6.258 -23.319 1.00 75.44 88 LEU A O 1
ATOM 708 N N . TYR A 1 89 ? 15.653 -5.217 -25.114 1.00 74.62 89 TYR A N 1
ATOM 709 C CA . TYR A 1 89 ? 14.305 -5.110 -24.562 1.00 74.62 89 TYR A CA 1
ATOM 710 C C . TYR A 1 89 ? 13.708 -6.489 -24.252 1.00 74.62 89 TYR A C 1
ATOM 712 O O . TYR A 1 89 ? 13.137 -6.656 -23.179 1.00 74.62 89 TYR A O 1
ATOM 720 N N . LEU A 1 90 ? 13.880 -7.492 -25.121 1.00 70.50 90 LEU A N 1
ATOM 721 C CA . LEU A 1 90 ? 13.414 -8.863 -24.876 1.00 70.50 90 LEU A CA 1
ATOM 722 C C . LEU A 1 90 ? 14.161 -9.535 -23.716 1.00 70.50 90 LEU A C 1
ATOM 724 O O . LEU A 1 90 ? 13.517 -10.088 -22.827 1.00 70.50 90 LEU A O 1
ATOM 728 N N . LEU A 1 91 ? 15.491 -9.424 -23.672 1.00 71.94 91 LEU A N 1
ATOM 729 C CA . LEU A 1 91 ? 16.317 -9.949 -22.574 1.00 71.94 91 LEU A CA 1
ATOM 730 C C . LEU A 1 91 ? 15.961 -9.318 -21.223 1.00 71.94 91 LEU A C 1
ATOM 732 O O . LEU A 1 91 ? 16.005 -9.976 -20.181 1.00 71.94 91 LEU A O 1
ATOM 736 N N . MET A 1 92 ? 15.609 -8.032 -21.229 1.00 68.88 92 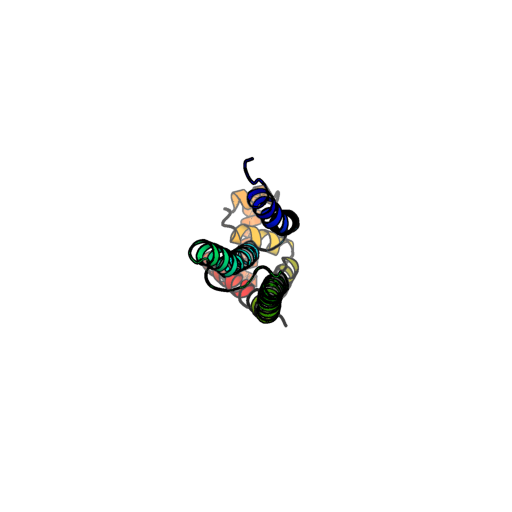MET A N 1
ATOM 737 C CA . MET A 1 92 ? 15.207 -7.320 -20.023 1.00 68.88 92 MET A CA 1
ATOM 738 C C . MET A 1 92 ? 13.733 -7.529 -19.678 1.00 68.88 92 MET A C 1
ATOM 740 O O . MET A 1 92 ? 13.410 -7.518 -18.493 1.00 68.88 92 MET A O 1
ATOM 744 N N . LYS A 1 93 ? 12.844 -7.771 -20.649 1.00 63.34 93 LYS A N 1
ATOM 745 C CA . LYS A 1 93 ? 11.399 -7.962 -20.431 1.00 63.34 93 LYS A CA 1
ATOM 746 C C . LYS A 1 93 ? 11.123 -9.074 -19.424 1.00 63.34 93 LYS A C 1
ATOM 748 O O . LYS A 1 93 ? 10.320 -8.871 -18.516 1.00 63.34 93 LYS A O 1
ATOM 753 N N . ASP A 1 94 ? 11.828 -10.197 -19.529 1.00 58.16 94 ASP A N 1
ATOM 754 C CA . ASP A 1 94 ? 11.634 -11.332 -18.622 1.00 58.16 94 ASP A CA 1
ATOM 755 C C . ASP A 1 94 ? 12.184 -11.064 -17.217 1.00 58.16 94 ASP A C 1
ATOM 757 O O . ASP A 1 94 ? 11.575 -11.472 -16.229 1.00 58.16 94 ASP A O 1
ATOM 761 N N . LYS A 1 95 ? 13.296 -10.326 -17.093 1.00 57.59 95 LYS A N 1
ATOM 762 C CA . LYS A 1 95 ? 13.837 -9.923 -15.784 1.00 57.59 95 LYS A CA 1
ATOM 763 C C . LYS A 1 95 ? 12.974 -8.854 -15.119 1.00 57.59 95 LYS A C 1
ATOM 765 O O . LYS A 1 95 ? 12.668 -8.977 -13.941 1.00 57.59 95 LYS A O 1
ATOM 770 N N . VAL A 1 96 ? 12.529 -7.843 -15.863 1.00 58.03 96 VAL A N 1
ATOM 771 C CA . VAL A 1 96 ? 11.649 -6.779 -15.356 1.00 58.03 96 VAL A CA 1
ATOM 772 C C . VAL A 1 96 ? 10.298 -7.354 -14.939 1.00 58.03 96 VAL A C 1
ATOM 774 O O . VAL A 1 96 ? 9.813 -7.006 -13.870 1.00 58.03 96 VAL A O 1
ATOM 777 N N . ARG A 1 97 ? 9.730 -8.294 -15.709 1.00 55.75 97 ARG A N 1
ATOM 778 C CA . ARG A 1 97 ? 8.485 -8.989 -15.342 1.00 55.75 97 ARG A CA 1
ATOM 779 C C . ARG A 1 97 ? 8.626 -9.816 -14.059 1.00 55.75 97 ARG A C 1
ATOM 781 O O . ARG A 1 97 ? 7.668 -9.901 -13.301 1.00 55.75 97 ARG A O 1
ATOM 788 N N . ARG A 1 98 ? 9.804 -10.396 -13.796 1.00 53.84 98 ARG A N 1
ATOM 789 C CA . ARG A 1 98 ? 10.085 -11.101 -12.531 1.00 53.84 98 ARG A CA 1
ATOM 790 C C . ARG A 1 98 ? 10.348 -10.158 -11.355 1.00 53.84 98 ARG A C 1
ATOM 792 O O . ARG A 1 98 ? 10.016 -10.502 -10.231 1.00 53.84 98 ARG A O 1
ATOM 799 N N . VAL A 1 99 ? 10.960 -8.998 -11.597 1.00 56.56 99 VAL A N 1
ATOM 800 C CA . VAL A 1 99 ? 11.340 -8.032 -10.546 1.00 56.56 99 VAL A CA 1
ATOM 801 C C . VAL A 1 99 ? 10.184 -7.097 -10.169 1.00 56.56 99 VAL A C 1
ATOM 803 O O . VAL A 1 99 ? 10.095 -6.660 -9.026 1.00 56.56 99 VAL 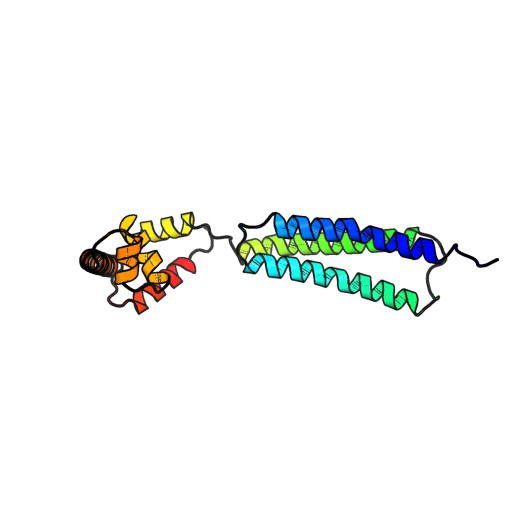A O 1
ATOM 806 N N . LEU A 1 100 ? 9.285 -6.798 -11.107 1.00 53.34 100 LEU A N 1
ATOM 807 C CA . LEU A 1 100 ? 8.076 -6.003 -10.900 1.00 53.34 100 LEU A CA 1
ATOM 808 C C . LEU A 1 100 ? 6.870 -6.798 -11.416 1.00 53.34 100 LEU A C 1
ATOM 810 O O . LEU A 1 100 ? 6.324 -6.455 -12.471 1.00 53.34 100 LEU A O 1
ATOM 814 N N . PRO A 1 101 ? 6.452 -7.872 -10.718 1.00 54.16 101 PRO A N 1
ATOM 815 C CA . PRO A 1 101 ? 5.146 -8.449 -10.980 1.00 54.16 101 PRO A CA 1
ATOM 816 C C . PRO A 1 101 ? 4.116 -7.326 -10.828 1.00 54.16 101 PRO A C 1
ATOM 818 O O . PRO A 1 101 ? 4.067 -6.636 -9.806 1.00 54.16 101 PRO A O 1
ATOM 821 N N . VAL A 1 102 ? 3.342 -7.085 -11.885 1.00 56.03 102 VAL A N 1
ATOM 822 C CA . VAL A 1 102 ? 2.208 -6.162 -11.830 1.00 56.03 102 VAL A CA 1
ATOM 823 C C . VAL A 1 102 ? 1.167 -6.843 -10.956 1.00 56.03 102 VAL A C 1
ATOM 825 O O . VAL A 1 102 ? 0.423 -7.701 -11.419 1.00 56.03 102 VAL A O 1
ATOM 828 N N . TYR A 1 103 ? 1.208 -6.529 -9.666 1.00 59.53 103 TYR A N 1
ATOM 829 C CA . TYR A 1 103 ? 0.326 -7.117 -8.676 1.00 59.53 103 TYR A CA 1
ATOM 830 C C . TYR A 1 103 ? -1.054 -6.485 -8.820 1.00 59.53 103 TYR A C 1
ATOM 832 O O . TYR A 1 103 ? -1.192 -5.261 -8.731 1.00 59.53 103 TYR A O 1
ATOM 840 N N . THR A 1 104 ? -2.063 -7.302 -9.104 1.00 65.50 104 THR A N 1
ATOM 841 C CA . THR A 1 104 ? -3.433 -6.806 -9.222 1.00 65.50 104 THR A CA 1
ATOM 842 C C . THR A 1 104 ? -4.017 -6.576 -7.828 1.00 65.50 104 THR A C 1
ATOM 844 O O . THR A 1 104 ? -3.608 -7.214 -6.854 1.00 65.50 104 THR A O 1
ATOM 847 N N . ASN A 1 105 ? -4.992 -5.670 -7.707 1.00 71.69 105 ASN A N 1
ATOM 848 C CA . ASN A 1 105 ? -5.720 -5.500 -6.443 1.00 71.69 105 ASN A CA 1
ATOM 849 C C . ASN A 1 105 ? -6.380 -6.818 -5.996 1.00 71.69 105 ASN A C 1
ATOM 851 O O . ASN A 1 105 ? -6.451 -7.087 -4.802 1.00 71.69 105 ASN A O 1
ATOM 855 N N . GLU A 1 106 ? -6.771 -7.684 -6.936 1.00 77.25 106 GLU A N 1
ATOM 856 C CA . GLU A 1 106 ? -7.402 -8.976 -6.648 1.00 77.25 106 GLU A CA 1
ATOM 857 C C . GLU A 1 106 ? -6.487 -9.933 -5.874 1.00 77.25 106 GLU A C 1
ATOM 859 O O . GLU A 1 106 ? -6.942 -10.608 -4.944 1.00 77.25 106 GLU A O 1
ATOM 864 N N . ASP A 1 107 ? -5.198 -9.977 -6.213 1.00 80.75 107 ASP A N 1
ATOM 865 C CA . ASP A 1 107 ? -4.225 -10.830 -5.526 1.00 80.75 107 ASP A CA 1
ATOM 866 C C . ASP A 1 107 ? -3.985 -10.345 -4.087 1.00 80.75 107 ASP A C 1
ATOM 868 O O . ASP A 1 107 ? -3.925 -11.142 -3.144 1.00 80.75 107 ASP A O 1
ATOM 872 N N . TYR A 1 108 ? -3.961 -9.023 -3.891 1.00 81.56 108 TYR A N 1
ATOM 873 C CA . TYR A 1 108 ? -3.835 -8.403 -2.572 1.00 81.56 108 TYR A CA 1
ATOM 874 C C . TYR A 1 108 ? -5.073 -8.669 -1.707 1.00 81.56 108 TYR A C 1
ATOM 876 O O . TYR A 1 108 ? -4.942 -9.131 -0.570 1.00 81.56 108 TYR A O 1
ATOM 884 N N . THR A 1 109 ? -6.278 -8.486 -2.256 1.00 85.00 109 THR A N 1
ATOM 885 C CA . THR A 1 109 ? -7.536 -8.825 -1.575 1.00 85.00 109 THR A CA 1
ATOM 886 C C . THR A 1 109 ? -7.587 -10.314 -1.222 1.00 85.00 109 THR A C 1
ATOM 888 O O . THR A 1 109 ? -7.990 -10.678 -0.117 1.00 85.00 109 THR A O 1
ATOM 891 N N . ARG A 1 110 ? -7.121 -11.204 -2.109 1.00 85.75 110 ARG A N 1
ATOM 892 C CA . ARG A 1 110 ? -7.037 -12.648 -1.837 1.00 85.75 110 ARG A CA 1
ATOM 893 C C . ARG A 1 110 ? -6.079 -12.955 -0.687 1.00 85.75 110 ARG A C 1
ATOM 895 O O . ARG A 1 110 ? -6.412 -13.767 0.177 1.00 85.75 110 ARG A O 1
ATOM 902 N N . ALA A 1 111 ? -4.915 -12.311 -0.650 1.00 86.12 111 ALA A N 1
ATOM 903 C CA . ALA A 1 111 ? -3.957 -12.457 0.441 1.00 86.12 111 ALA A CA 1
ATOM 904 C C . ALA A 1 111 ? -4.537 -11.968 1.778 1.00 86.12 111 ALA A C 1
ATOM 906 O O . ALA A 1 111 ? -4.381 -12.644 2.794 1.00 86.12 111 ALA A O 1
ATOM 907 N N . LEU A 1 112 ? -5.279 -10.857 1.776 1.00 88.12 112 LEU A N 1
ATOM 908 C CA . LEU A 1 112 ? -5.983 -10.377 2.965 1.00 88.12 112 LEU A CA 1
ATOM 909 C C . LEU A 1 112 ? -7.082 -11.343 3.417 1.00 88.12 112 LEU A C 1
ATOM 911 O O . LEU A 1 112 ? -7.161 -11.647 4.607 1.00 88.12 112 LEU A O 1
ATOM 915 N N . ARG A 1 113 ? -7.872 -11.913 2.502 1.00 88.50 113 ARG A N 1
ATOM 916 C CA . ARG A 1 113 ? -8.884 -12.930 2.847 1.00 88.50 113 ARG A CA 1
ATOM 917 C C . ARG A 1 113 ? -8.271 -14.164 3.516 1.00 88.50 113 ARG A C 1
ATOM 919 O O . ARG A 1 113 ? -8.864 -14.696 4.451 1.00 88.50 113 ARG A O 1
ATOM 926 N N . LYS A 1 114 ? -7.058 -14.582 3.123 1.00 89.25 114 LYS A N 1
ATOM 927 C CA . LYS A 1 114 ? -6.328 -15.684 3.791 1.00 89.25 114 LYS A CA 1
ATOM 928 C C . LYS A 1 114 ? -6.025 -15.401 5.269 1.00 89.25 114 LYS A C 1
ATOM 930 O O . LYS A 1 114 ? -5.829 -16.341 6.030 1.00 89.25 114 LYS A O 1
ATOM 935 N N . THR A 1 115 ? -6.019 -14.136 5.693 1.00 86.88 115 THR A N 1
ATOM 936 C CA . THR A 1 115 ? -5.846 -13.755 7.108 1.00 86.88 115 THR A CA 1
ATOM 937 C C . THR A 1 115 ? -7.142 -13.834 7.930 1.00 86.88 115 THR A C 1
ATOM 939 O O . THR A 1 115 ? -7.126 -13.565 9.128 1.00 86.88 115 THR A O 1
ATOM 942 N N . GLY A 1 116 ? -8.270 -14.220 7.316 1.00 89.00 116 GLY A N 1
ATOM 943 C CA . GLY A 1 116 ? -9.572 -14.349 7.985 1.00 89.00 116 GLY A CA 1
ATOM 944 C C . GLY A 1 116 ?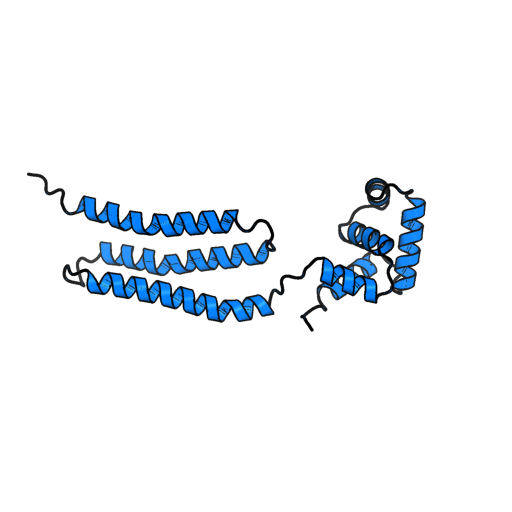 -10.361 -13.038 8.101 1.00 89.00 116 GLY A C 1
ATOM 945 O O . GLY A 1 116 ? -11.352 -12.967 8.841 1.00 89.00 116 GLY A O 1
ATOM 946 N N . LEU A 1 117 ? -9.930 -11.993 7.391 1.00 91.56 117 LEU A N 1
ATOM 947 C CA . LEU A 1 117 ? -10.665 -10.735 7.275 1.00 91.56 117 LEU A CA 1
ATOM 948 C C . LEU A 1 117 ? -11.881 -10.901 6.356 1.00 91.56 117 LEU A C 1
ATOM 950 O O . LEU A 1 117 ? -11.807 -11.582 5.333 1.00 91.56 117 LEU A O 1
ATOM 954 N N . SER A 1 118 ? -12.999 -10.278 6.728 1.00 92.00 118 SER A N 1
ATOM 955 C CA . SER A 1 118 ? -14.172 -10.171 5.853 1.00 92.00 118 SER A CA 1
ATOM 956 C C . SER A 1 118 ? -13.980 -9.070 4.812 1.00 92.00 118 SER A C 1
ATOM 958 O O . SER A 1 118 ? -13.151 -8.181 4.994 1.00 92.00 118 SER A O 1
ATOM 960 N N . ASP A 1 119 ? -14.791 -9.073 3.754 1.00 89.81 119 ASP A N 1
ATOM 961 C CA . ASP A 1 119 ? -14.728 -8.037 2.711 1.00 89.81 119 ASP A CA 1
ATOM 962 C C . ASP A 1 119 ? -14.878 -6.625 3.295 1.00 89.81 119 ASP A C 1
ATOM 964 O O . ASP A 1 119 ? -14.103 -5.724 2.987 1.00 89.81 119 ASP A O 1
ATOM 968 N N . ARG A 1 120 ? -15.790 -6.462 4.260 1.00 89.62 120 ARG A N 1
ATOM 969 C CA . ARG A 1 120 ? -15.989 -5.177 4.933 1.00 89.62 120 ARG A CA 1
ATOM 970 C C . ARG A 1 120 ? -14.802 -4.751 5.799 1.00 89.62 120 ARG A C 1
ATOM 972 O O . ARG A 1 120 ? -14.524 -3.566 5.940 1.00 89.62 120 ARG A O 1
ATOM 979 N N . GLU A 1 121 ? -14.109 -5.705 6.412 1.00 92.56 121 GLU A N 1
ATOM 980 C CA . GLU A 1 121 ? -12.890 -5.417 7.169 1.00 92.56 121 GLU A CA 1
ATOM 981 C C . GLU A 1 121 ? -11.720 -5.077 6.243 1.00 92.56 121 GLU A C 1
ATOM 983 O O . GLU A 1 121 ? -10.903 -4.237 6.607 1.00 92.56 121 GLU A O 1
ATOM 988 N N . ILE A 1 122 ? -11.657 -5.679 5.052 1.00 92.75 122 ILE A N 1
ATOM 989 C CA . ILE A 1 122 ? -10.653 -5.366 4.030 1.00 92.75 122 ILE A CA 1
ATOM 990 C C . ILE A 1 122 ? -10.793 -3.914 3.569 1.00 92.75 122 ILE A C 1
ATOM 992 O O . ILE A 1 122 ? -9.806 -3.185 3.605 1.00 92.75 122 ILE A O 1
ATOM 996 N N . GLU A 1 123 ? -12.010 -3.464 3.257 1.00 91.06 123 GLU A N 1
ATOM 997 C CA . GLU A 1 123 ? -12.277 -2.064 2.887 1.00 91.06 123 GLU A CA 1
ATOM 998 C C . GLU A 1 123 ? -11.803 -1.083 3.974 1.00 91.06 123 GLU A C 1
ATOM 1000 O O . GLU A 1 123 ? -11.166 -0.068 3.694 1.00 91.06 123 GLU A O 1
ATOM 1005 N N . ILE A 1 124 ? -12.058 -1.405 5.247 1.00 93.12 124 ILE A N 1
ATOM 1006 C CA . ILE A 1 124 ? -11.604 -0.584 6.378 1.00 93.12 124 ILE A CA 1
ATOM 1007 C C . ILE A 1 124 ? -10.076 -0.599 6.479 1.00 93.12 124 ILE A C 1
ATOM 1009 O O . ILE A 1 124 ? -9.462 0.443 6.692 1.00 93.12 124 ILE A O 1
ATOM 1013 N N . VAL A 1 125 ? -9.447 -1.764 6.330 1.00 92.44 125 VAL A N 1
ATOM 1014 C CA . VAL A 1 125 ? -7.987 -1.920 6.369 1.00 92.44 125 VAL A CA 1
ATOM 1015 C C . VAL A 1 125 ? -7.305 -1.110 5.267 1.00 92.44 125 VAL A C 1
ATOM 1017 O O . VAL A 1 125 ? -6.280 -0.487 5.538 1.00 92.44 125 VAL A O 1
ATOM 1020 N N . GLU A 1 126 ? -7.866 -1.081 4.058 1.00 89.25 126 GLU A N 1
ATOM 1021 C CA . GLU A 1 126 ? -7.356 -0.288 2.935 1.00 89.25 126 GLU A CA 1
ATOM 1022 C C . GLU A 1 126 ? -7.386 1.208 3.249 1.00 89.25 126 GLU A C 1
ATOM 1024 O O . GLU A 1 126 ? -6.361 1.881 3.149 1.00 89.25 126 GLU A O 1
ATOM 1029 N N . GLN A 1 127 ? -8.510 1.705 3.761 1.00 90.62 127 GLN A N 1
ATOM 1030 C CA . GLN A 1 127 ? -8.641 3.100 4.178 1.00 90.62 127 GLN A CA 1
ATOM 1031 C C . GLN A 1 127 ? -7.696 3.463 5.338 1.00 90.62 127 GLN A C 1
ATOM 1033 O O . GLN A 1 127 ? -7.104 4.544 5.375 1.00 90.62 127 GLN A O 1
ATOM 1038 N N . VAL A 1 128 ? -7.486 2.543 6.285 1.00 90.75 128 VAL A N 1
ATOM 1039 C CA . VAL A 1 128 ? -6.502 2.739 7.360 1.00 90.75 128 VAL A CA 1
ATOM 1040 C C . VAL A 1 128 ? -5.076 2.776 6.800 1.00 90.75 128 VAL A C 1
ATOM 1042 O O . VAL A 1 128 ? -4.271 3.579 7.285 1.00 90.75 128 VAL A O 1
ATOM 1045 N N . ALA A 1 129 ? -4.774 1.950 5.791 1.00 86.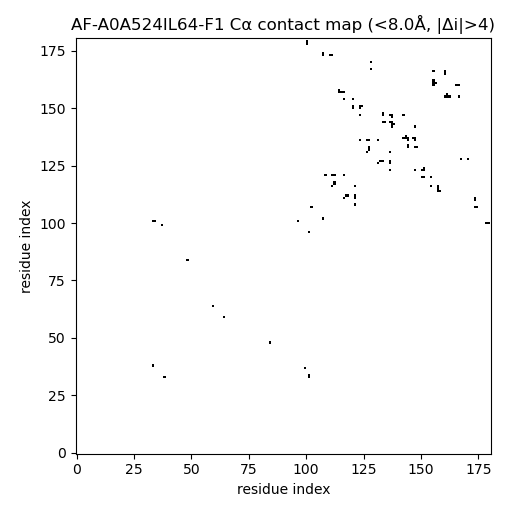94 129 ALA A N 1
ATOM 1046 C CA . ALA A 1 129 ? -3.477 1.877 5.122 1.00 86.94 129 ALA A CA 1
ATOM 1047 C C . ALA A 1 129 ? -3.139 3.148 4.331 1.00 86.94 129 ALA A C 1
ATOM 1049 O O . ALA A 1 129 ? -1.968 3.520 4.268 1.00 86.94 129 ALA A O 1
ATOM 1050 N N . GLU A 1 130 ? -4.150 3.826 3.788 1.00 85.25 130 GLU A N 1
ATOM 1051 C CA . GLU A 1 130 ? -4.028 5.140 3.139 1.00 85.25 130 GLU A CA 1
ATOM 1052 C C . GLU A 1 130 ? -3.730 6.275 4.132 1.00 85.25 130 GLU A C 1
ATOM 1054 O O . GLU A 1 130 ? -3.269 7.341 3.735 1.00 85.25 130 GLU A O 1
ATOM 1059 N N . GLY A 1 131 ? -3.914 6.032 5.433 1.00 88.38 131 GLY A N 1
ATOM 1060 C CA . GLY A 1 131 ? -3.662 7.018 6.484 1.00 88.38 131 GLY A CA 1
ATOM 1061 C C . GLY A 1 131 ? -4.905 7.790 6.920 1.00 88.38 131 GLY A C 1
ATOM 1062 O O . GLY A 1 131 ? -4.800 8.630 7.814 1.00 88.38 131 GLY A O 1
ATOM 1063 N N . ASN A 1 132 ? -6.084 7.455 6.391 1.00 89.31 132 ASN A N 1
ATOM 1064 C CA . ASN A 1 132 ? -7.314 8.186 6.685 1.00 89.31 132 ASN A CA 1
ATOM 1065 C C . ASN A 1 132 ? -7.678 8.066 8.185 1.00 89.31 132 ASN A C 1
ATOM 1067 O O . ASN A 1 132 ? -7.507 6.998 8.801 1.00 89.31 132 ASN A O 1
ATOM 1071 N N . PRO A 1 133 ? -8.123 9.149 8.843 1.00 92.69 133 PRO A N 1
ATOM 1072 C CA . PRO A 1 133 ? -8.621 9.110 10.212 1.00 92.69 133 PRO A CA 1
ATOM 1073 C C . PRO A 1 133 ? -9.979 8.398 10.280 1.00 92.69 133 PRO A C 1
ATOM 1075 O O . PRO A 1 133 ? -10.762 8.437 9.339 1.00 92.69 133 PRO A O 1
ATOM 1078 N N . ASN A 1 134 ? -10.311 7.798 11.429 1.00 92.75 134 ASN A N 1
ATOM 1079 C CA . ASN A 1 134 ? -11.540 7.001 11.598 1.00 92.75 134 ASN A CA 1
ATOM 1080 C C . ASN A 1 134 ? -12.830 7.740 11.207 1.00 92.75 134 ASN A C 1
ATOM 1082 O O . ASN A 1 134 ? -13.793 7.097 10.797 1.00 92.75 134 ASN A O 1
ATOM 1086 N N . ARG A 1 135 ? -12.849 9.070 11.350 1.00 93.50 135 ARG A N 1
ATOM 1087 C CA . ARG A 1 135 ? -13.965 9.921 10.936 1.00 93.50 135 ARG A CA 1
ATOM 1088 C C . ARG A 1 135 ? -14.153 9.922 9.417 1.00 93.50 135 ARG A C 1
ATOM 1090 O O . ARG A 1 135 ? -15.264 9.702 8.959 1.00 93.50 135 ARG A O 1
ATOM 1097 N N . GLU A 1 136 ? -13.080 10.103 8.652 1.00 94.00 136 GLU A N 1
ATOM 1098 C CA . GLU A 1 136 ? -13.140 10.061 7.184 1.00 94.00 136 GLU A CA 1
ATOM 1099 C C . GLU A 1 136 ? -13.513 8.661 6.696 1.00 94.00 136 GLU A C 1
ATOM 1101 O O . GLU A 1 136 ? -14.343 8.516 5.812 1.00 94.00 136 GLU A O 1
ATOM 1106 N N . ILE A 1 137 ? -12.995 7.612 7.344 1.00 93.50 137 ILE A N 1
ATOM 1107 C CA . ILE A 1 137 ? -13.381 6.227 7.033 1.00 93.50 137 ILE A CA 1
ATOM 1108 C C . ILE A 1 137 ? -14.885 6.017 7.253 1.00 93.50 137 ILE A C 1
ATOM 1110 O O . ILE A 1 137 ? -15.549 5.380 6.441 1.00 93.50 137 ILE A O 1
ATOM 1114 N N . ALA A 1 138 ? -15.429 6.547 8.348 1.00 94.44 138 ALA A N 1
ATOM 1115 C CA . ALA A 1 138 ? -16.854 6.482 8.654 1.00 94.44 138 ALA A CA 1
ATOM 1116 C C . ALA A 1 138 ? -17.706 7.193 7.590 1.00 94.44 138 ALA A C 1
ATOM 1118 O O . ALA A 1 138 ? -18.706 6.634 7.139 1.00 94.44 138 ALA A O 1
ATOM 1119 N N . GLU A 1 139 ? -17.278 8.379 7.157 1.00 94.00 139 GLU A N 1
ATOM 1120 C CA . GLU A 1 139 ? -17.935 9.162 6.107 1.00 94.00 139 GLU A CA 1
ATOM 1121 C C . GLU A 1 139 ? -17.881 8.437 4.749 1.00 94.00 139 GLU A C 1
ATOM 1123 O O . GLU A 1 139 ? -18.926 8.214 4.140 1.00 94.00 139 GLU A O 1
ATOM 1128 N N . THR A 1 140 ? -16.704 7.966 4.323 1.00 91.81 140 THR A N 1
ATOM 1129 C CA . THR A 1 140 ? -16.504 7.229 3.060 1.00 91.81 140 THR A CA 1
ATOM 1130 C C . THR A 1 140 ? -17.315 5.937 3.006 1.00 91.81 140 THR A C 1
ATOM 1132 O O . THR A 1 140 ? -17.853 5.567 1.964 1.00 91.81 140 THR A O 1
ATOM 1135 N N . LEU A 1 141 ? -17.403 5.229 4.131 1.00 92.00 141 LEU A N 1
ATOM 1136 C CA . LEU A 1 141 ? -18.062 3.932 4.212 1.00 92.00 141 LEU A CA 1
ATOM 1137 C C . LEU A 1 141 ? -19.530 4.023 4.667 1.00 92.00 141 LEU A C 1
ATOM 1139 O O . LEU A 1 141 ? -20.157 2.975 4.837 1.00 92.00 141 LEU A O 1
ATOM 1143 N N . PHE A 1 142 ? -20.078 5.230 4.852 1.00 93.06 142 PHE A N 1
ATOM 1144 C CA . PHE A 1 142 ? -21.450 5.494 5.310 1.00 93.06 142 PHE A CA 1
ATOM 1145 C C . PHE A 1 142 ? -21.830 4.754 6.610 1.00 93.06 142 PHE A C 1
ATOM 1147 O O . PHE A 1 142 ? -22.922 4.199 6.740 1.00 93.06 142 PHE A O 1
ATOM 1154 N N . ILE A 1 143 ? -20.921 4.726 7.589 1.00 93.56 143 ILE A N 1
ATOM 1155 C CA . ILE A 1 143 ? -21.119 4.088 8.904 1.00 93.56 143 ILE A CA 1
ATOM 1156 C C . ILE A 1 143 ? -20.705 5.023 10.041 1.00 93.56 143 ILE A C 1
ATOM 1158 O O . ILE A 1 143 ? -20.042 6.026 9.823 1.00 93.56 143 ILE A O 1
ATOM 1162 N N . SER A 1 144 ? -21.076 4.708 11.285 1.00 95.38 144 SER A N 1
ATOM 1163 C CA . SER A 1 144 ? -20.662 5.533 12.428 1.00 95.38 144 SER A CA 1
ATOM 1164 C C . SER A 1 144 ? -19.175 5.350 12.766 1.00 95.38 144 SER A C 1
ATOM 1166 O O . SER A 1 144 ? -18.627 4.251 12.639 1.00 95.38 144 SER A O 1
ATOM 1168 N N . GLU A 1 145 ? -18.529 6.388 13.307 1.00 95.75 145 GLU A N 1
ATOM 1169 C CA . GLU A 1 145 ? -17.142 6.297 13.798 1.00 95.75 145 GLU A CA 1
ATOM 1170 C C . GLU A 1 145 ? -16.984 5.201 14.872 1.00 95.75 145 GLU A C 1
ATOM 1172 O O . GLU A 1 145 ? -15.960 4.520 14.949 1.00 95.75 145 GLU A O 1
ATOM 1177 N N . ASN A 1 146 ? -18.020 4.977 15.686 1.00 95.25 146 ASN A N 1
ATOM 1178 C CA . ASN A 1 146 ? -18.015 3.926 16.701 1.00 95.25 146 ASN A CA 1
ATOM 1179 C C . ASN A 1 146 ? -18.035 2.518 16.074 1.00 95.25 146 ASN A C 1
ATOM 1181 O O . ASN A 1 146 ? -17.368 1.595 16.554 1.00 95.25 146 ASN A O 1
ATOM 1185 N N . THR A 1 147 ? -18.746 2.363 14.956 1.00 94.88 147 THR A N 1
ATOM 1186 C CA . THR A 1 147 ? -18.750 1.138 14.150 1.00 94.88 147 THR A CA 1
ATOM 1187 C C . THR A 1 147 ? -17.360 0.887 13.563 1.00 94.88 147 THR A C 1
ATOM 1189 O O . THR A 1 147 ? -16.837 -0.217 13.706 1.00 94.88 147 THR A O 1
ATOM 1192 N N . VAL A 1 148 ? -16.700 1.917 13.014 1.00 94.69 148 VAL A N 1
ATOM 1193 C CA . VAL A 1 148 ? -15.309 1.823 12.524 1.00 94.69 148 VAL A CA 1
ATOM 1194 C C . VAL A 1 148 ? -14.358 1.378 13.637 1.00 94.69 148 VAL A C 1
ATOM 1196 O O . VAL A 1 148 ? -13.606 0.422 13.455 1.00 94.69 148 VAL A O 1
ATOM 1199 N N . LYS A 1 149 ? -14.422 1.998 14.824 1.00 94.19 149 LYS A N 1
ATOM 1200 C CA . LYS A 1 149 ? -13.604 1.603 15.990 1.00 94.19 149 LYS A CA 1
ATOM 1201 C C . LYS A 1 149 ? -13.807 0.135 16.365 1.00 94.19 149 LYS A C 1
ATOM 1203 O O . LYS A 1 149 ? -12.843 -0.566 16.673 1.00 94.19 149 LYS A O 1
ATOM 1208 N N . THR A 1 150 ? -15.050 -0.338 16.307 1.00 95.38 150 THR A N 1
ATOM 1209 C CA . THR A 1 150 ? -15.393 -1.736 16.590 1.00 95.38 150 THR A CA 1
ATOM 1210 C C . THR A 1 150 ? -14.788 -2.680 15.552 1.00 95.38 150 THR A C 1
ATOM 1212 O O . THR A 1 150 ? -14.148 -3.665 15.922 1.00 95.38 150 THR A O 1
ATOM 1215 N N . HIS A 1 151 ? -14.912 -2.361 14.261 1.00 94.50 151 HIS A N 1
ATOM 1216 C CA . HIS A 1 151 ? -14.282 -3.139 13.195 1.00 94.50 151 HIS A CA 1
ATOM 1217 C C . HIS A 1 151 ? -12.757 -3.167 13.327 1.00 94.50 151 HIS A C 1
ATOM 1219 O O . HIS A 1 151 ? -12.175 -4.245 13.265 1.00 94.50 151 HIS A O 1
ATOM 1225 N N . ILE A 1 152 ? -12.108 -2.030 13.600 1.00 94.12 152 ILE A N 1
ATOM 1226 C CA . ILE A 1 152 ? -10.653 -1.959 13.818 1.00 94.12 152 ILE A CA 1
ATOM 1227 C C . ILE A 1 152 ? -10.228 -2.862 14.980 1.00 94.12 152 ILE A C 1
ATOM 1229 O O . ILE A 1 152 ? -9.246 -3.595 14.870 1.00 94.12 152 ILE A O 1
ATOM 1233 N N . LYS A 1 153 ? -10.986 -2.877 16.081 1.00 93.94 153 LYS A N 1
ATOM 1234 C CA . LYS A 1 153 ? -10.709 -3.767 17.216 1.00 93.94 153 LYS A CA 1
ATOM 1235 C C . LYS A 1 153 ? -10.806 -5.247 16.825 1.00 93.94 153 LYS A C 1
ATOM 1237 O O . LYS A 1 153 ? -9.973 -6.047 17.251 1.00 93.94 153 LYS A O 1
ATOM 1242 N N . ASN A 1 154 ? -11.788 -5.612 16.002 1.00 94.62 154 ASN A N 1
ATOM 1243 C CA . ASN A 1 154 ? -11.935 -6.977 15.495 1.00 94.62 154 ASN A CA 1
ATOM 1244 C C . ASN A 1 154 ? -10.802 -7.355 14.532 1.00 94.62 154 ASN A C 1
ATOM 1246 O O . ASN A 1 154 ? -10.238 -8.438 14.667 1.00 94.62 154 ASN A O 1
ATOM 1250 N N . ILE A 1 155 ? -10.408 -6.446 13.638 1.00 94.50 155 ILE A N 1
ATOM 1251 C CA . ILE A 1 155 ? -9.253 -6.602 12.742 1.00 94.50 155 ILE A CA 1
ATOM 1252 C C . ILE A 1 155 ? -7.982 -6.854 13.557 1.00 94.50 155 ILE A C 1
ATOM 1254 O O . ILE A 1 155 ? -7.256 -7.810 13.300 1.00 94.50 155 ILE A O 1
ATOM 1258 N N . TYR A 1 156 ? -7.737 -6.040 14.585 1.00 94.56 156 TYR A N 1
ATOM 1259 C CA . TYR A 1 156 ? -6.581 -6.189 15.468 1.00 94.56 156 TYR A CA 1
ATOM 1260 C C . TYR A 1 156 ? -6.562 -7.547 16.164 1.00 94.56 156 TYR A C 1
ATOM 1262 O O . TYR A 1 156 ? -5.524 -8.203 16.209 1.00 94.56 156 TYR A O 1
ATOM 1270 N N . LYS A 1 157 ? -7.726 -8.018 16.623 1.00 93.25 157 LYS A N 1
ATOM 1271 C CA . LYS A 1 157 ? -7.866 -9.353 17.207 1.00 93.25 157 LYS A CA 1
ATOM 1272 C C . LYS A 1 157 ? -7.578 -10.463 16.190 1.00 93.25 157 LYS A C 1
ATOM 1274 O O . LYS A 1 157 ? -6.876 -11.407 16.530 1.00 93.25 157 LYS A O 1
ATOM 1279 N N . LYS A 1 158 ? -8.088 -10.354 14.959 1.00 92.81 158 LYS A N 1
ATOM 1280 C CA . LYS A 1 158 ? -7.872 -11.349 13.892 1.00 92.81 158 LYS A CA 1
ATOM 1281 C C . LYS A 1 158 ? -6.411 -11.428 13.458 1.00 92.81 158 LYS A C 1
ATOM 1283 O O . LYS A 1 158 ? -5.885 -12.515 13.262 1.00 92.81 158 LYS A O 1
ATOM 1288 N N . LEU A 1 159 ? -5.745 -10.280 13.371 1.00 91.62 159 LEU A N 1
ATOM 1289 C CA . LEU A 1 159 ? -4.342 -10.182 12.972 1.00 91.62 159 LEU A CA 1
ATOM 1290 C C . LEU A 1 159 ? -3.362 -10.332 14.147 1.00 91.62 159 LEU A C 1
ATOM 1292 O O . LEU A 1 159 ? -2.155 -10.287 13.930 1.00 91.62 159 LEU A O 1
ATOM 1296 N N . SER A 1 160 ? -3.854 -10.525 15.376 1.00 92.44 160 SER A N 1
ATOM 1297 C CA . SER A 1 160 ? -3.044 -10.606 16.604 1.00 92.44 160 SER A CA 1
ATOM 1298 C C . SER A 1 160 ? -2.109 -9.404 16.812 1.00 92.44 160 SER A C 1
ATOM 1300 O O . SER A 1 160 ? -0.960 -9.553 17.224 1.00 92.44 160 SER A O 1
ATOM 1302 N N . ILE A 1 161 ? -2.603 -8.200 16.529 1.00 94.56 161 ILE A N 1
ATOM 1303 C CA . ILE A 1 161 ? -1.870 -6.934 16.680 1.00 94.56 161 ILE A CA 1
ATOM 1304 C C . ILE A 1 161 ? -2.595 -5.995 17.642 1.00 94.56 161 ILE A C 1
ATOM 1306 O O . ILE A 1 161 ? -3.770 -6.179 17.949 1.00 94.56 161 ILE A O 1
ATOM 1310 N N . SER A 1 162 ? -1.904 -4.954 18.102 1.00 90.81 162 SER A N 1
ATOM 1311 C CA . SER A 1 162 ? -2.467 -3.979 19.050 1.00 90.81 162 SER A CA 1
ATOM 1312 C C . SER A 1 162 ? -2.335 -2.520 18.618 1.00 90.81 162 SER A C 1
ATOM 1314 O O . SER A 1 162 ? -2.883 -1.635 19.274 1.00 90.81 162 SER A O 1
ATOM 1316 N N . SER A 1 163 ? -1.628 -2.240 17.520 1.00 91.12 163 SER A N 1
ATOM 1317 C CA . SER A 1 163 ? -1.320 -0.874 17.092 1.00 91.12 163 SER A CA 1
ATOM 1318 C C . SER A 1 163 ? -1.525 -0.670 15.598 1.00 91.12 163 SER A C 1
ATOM 1320 O O . SER A 1 163 ? -1.203 -1.538 14.787 1.00 91.12 163 SER A O 1
ATOM 1322 N N . ARG A 1 164 ? -1.957 0.542 15.231 1.00 89.75 164 ARG A N 1
ATOM 1323 C CA . ARG A 1 164 ? -2.052 0.996 13.836 1.00 89.75 164 ARG A CA 1
ATOM 1324 C C . ARG A 1 164 ? -0.710 0.875 13.113 1.00 89.75 164 ARG A C 1
ATOM 1326 O O . ARG A 1 164 ? -0.667 0.477 11.957 1.00 89.75 164 ARG A O 1
ATOM 1333 N N . ILE A 1 165 ? 0.396 1.136 13.811 1.00 91.06 165 ILE A N 1
ATOM 1334 C CA . ILE A 1 165 ? 1.749 0.991 13.252 1.00 91.06 165 ILE A CA 1
ATOM 1335 C C . ILE A 1 165 ? 2.050 -0.482 12.943 1.00 91.06 165 ILE A C 1
ATOM 1337 O O . ILE A 1 165 ? 2.633 -0.793 11.907 1.00 91.06 165 ILE A O 1
ATOM 1341 N N . GLN A 1 166 ? 1.638 -1.404 13.820 1.00 91.94 166 GLN A N 1
ATOM 1342 C CA . GLN A 1 166 ? 1.788 -2.839 13.563 1.00 91.94 166 GLN A CA 1
ATOM 1343 C C . GLN A 1 166 ? 0.911 -3.287 12.395 1.00 91.94 166 GLN A C 1
ATOM 1345 O O . GLN A 1 166 ? 1.375 -4.077 11.581 1.00 91.94 166 GLN A O 1
ATOM 1350 N N . LEU A 1 167 ? -0.305 -2.741 12.269 1.00 91.00 167 LEU A N 1
ATOM 1351 C CA . LEU A 1 167 ? -1.160 -2.995 11.112 1.00 91.00 167 LEU A CA 1
ATOM 1352 C C . LEU A 1 167 ? -0.437 -2.601 9.821 1.00 91.00 167 LEU A C 1
ATOM 1354 O O . LEU A 1 167 ? -0.297 -3.443 8.943 1.00 91.00 167 LEU A O 1
ATOM 1358 N N . HIS A 1 168 ? 0.107 -1.383 9.732 1.00 90.81 168 HIS A N 1
ATOM 1359 C CA . HIS A 1 168 ? 0.873 -0.962 8.554 1.00 90.81 168 HIS A CA 1
ATOM 1360 C C . HIS A 1 168 ? 2.030 -1.915 8.237 1.00 90.81 168 HIS A C 1
ATOM 1362 O O . HIS A 1 168 ? 2.174 -2.316 7.088 1.00 90.81 168 HIS A O 1
ATOM 1368 N N . LYS A 1 169 ? 2.799 -2.346 9.246 1.00 90.31 169 LYS A N 1
ATOM 1369 C CA . LYS A 1 169 ? 3.890 -3.316 9.049 1.00 90.31 169 LYS A CA 1
ATOM 1370 C C . LYS A 1 169 ? 3.398 -4.668 8.532 1.00 90.31 169 LYS A C 1
ATOM 1372 O O . LYS A 1 169 ? 4.052 -5.276 7.689 1.00 90.31 169 LYS A O 1
ATOM 1377 N N . VAL A 1 170 ? 2.266 -5.160 9.033 1.00 89.62 170 VAL A N 1
ATOM 1378 C CA . VAL A 1 170 ? 1.671 -6.421 8.568 1.00 89.62 170 VAL A CA 1
ATOM 1379 C C . VAL A 1 170 ? 1.193 -6.286 7.126 1.00 89.62 170 VAL A C 1
ATOM 1381 O O . VAL A 1 170 ? 1.484 -7.159 6.315 1.00 89.62 170 VAL A O 1
ATOM 1384 N N . LEU A 1 171 ? 0.520 -5.190 6.777 1.00 88.25 171 LEU A N 1
ATOM 1385 C CA . LEU A 1 171 ? 0.051 -4.947 5.411 1.00 88.25 171 LEU A CA 1
ATOM 1386 C C . LEU A 1 171 ? 1.208 -4.759 4.433 1.00 88.25 171 LEU A C 1
ATOM 1388 O O . LEU A 1 171 ? 1.174 -5.304 3.334 1.00 88.25 171 LEU A O 1
ATOM 1392 N N . GLU A 1 172 ? 2.253 -4.043 4.843 1.00 85.00 172 GLU A N 1
ATOM 1393 C CA . GLU A 1 172 ? 3.491 -3.916 4.081 1.00 85.00 172 GLU A CA 1
ATOM 1394 C C . GLU A 1 172 ? 4.116 -5.292 3.855 1.00 85.00 172 GLU A C 1
ATOM 1396 O O . GLU A 1 172 ? 4.409 -5.657 2.720 1.00 85.00 172 GLU A O 1
ATOM 1401 N N . LYS A 1 173 ? 4.221 -6.117 4.903 1.00 86.38 173 LYS A N 1
ATOM 1402 C CA . LYS A 1 173 ? 4.691 -7.496 4.767 1.00 86.38 173 LYS A CA 1
ATOM 1403 C C . LYS A 1 173 ? 3.821 -8.292 3.795 1.00 86.38 173 LYS A C 1
ATOM 1405 O O . LYS A 1 173 ? 4.373 -8.985 2.951 1.00 86.38 173 LYS A O 1
ATOM 1410 N N . ILE A 1 174 ? 2.494 -8.192 3.864 1.00 84.81 174 ILE A N 1
ATOM 1411 C CA . ILE A 1 174 ? 1.583 -8.894 2.944 1.00 84.81 174 ILE A CA 1
A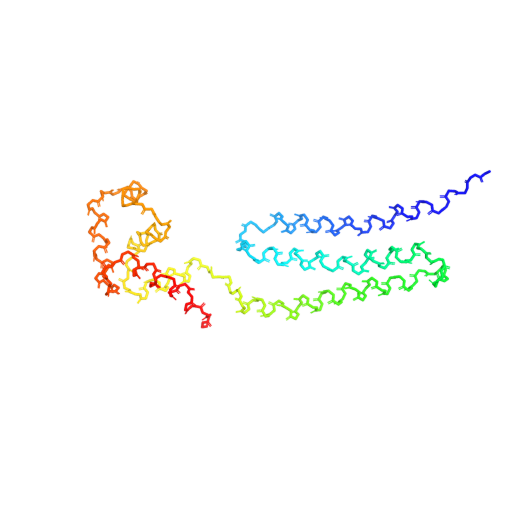TOM 1412 C C . ILE A 1 174 ? 1.783 -8.413 1.500 1.00 84.81 174 ILE A C 1
ATOM 1414 O O . ILE A 1 174 ? 1.819 -9.245 0.599 1.00 84.81 174 ILE A O 1
ATOM 1418 N N . ARG A 1 175 ? 1.995 -7.109 1.277 1.00 78.12 175 ARG A N 1
ATOM 1419 C CA . ARG A 1 175 ? 2.320 -6.549 -0.048 1.00 78.12 175 ARG A CA 1
ATOM 1420 C C . ARG A 1 175 ? 3.673 -7.025 -0.579 1.00 78.12 175 ARG A C 1
ATOM 1422 O O . ARG A 1 175 ? 3.811 -7.224 -1.778 1.00 78.12 175 ARG A O 1
ATOM 1429 N N . LEU A 1 176 ? 4.664 -7.196 0.296 1.00 71.81 176 LEU A N 1
ATOM 1430 C CA . LEU A 1 176 ? 6.025 -7.598 -0.078 1.00 71.81 176 LEU A CA 1
ATOM 1431 C C . LEU A 1 176 ? 6.202 -9.119 -0.207 1.00 71.81 176 LEU A C 1
ATOM 1433 O O . LEU A 1 176 ? 7.034 -9.571 -0.986 1.00 71.81 176 LEU A O 1
ATOM 1437 N N . THR A 1 177 ? 5.434 -9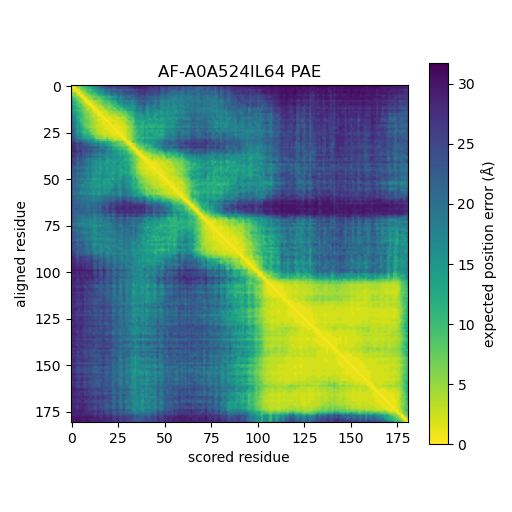.919 0.538 1.00 67.44 177 THR A N 1
ATOM 1438 C CA . THR A 1 177 ? 5.556 -11.394 0.587 1.00 67.44 177 THR A CA 1
ATOM 1439 C C . THR A 1 177 ? 4.809 -12.077 -0.562 1.00 67.44 177 THR A C 1
ATOM 1441 O O . THR A 1 177 ? 4.502 -13.259 -0.486 1.00 67.44 177 THR A O 1
ATOM 1444 N N . GLN A 1 178 ? 4.502 -11.358 -1.639 1.00 60.22 178 GLN A N 1
ATOM 1445 C CA . GLN A 1 178 ? 3.855 -11.934 -2.812 1.00 60.22 178 GLN A CA 1
ATOM 1446 C C . GLN A 1 178 ? 4.760 -11.856 -4.055 1.00 60.22 178 GLN A C 1
ATOM 1448 O O . GLN A 1 178 ? 4.441 -11.153 -5.015 1.00 60.22 178 GLN A O 1
ATOM 1453 N N . PRO A 1 179 ? 5.907 -12.563 -4.074 1.00 44.94 179 PRO A N 1
ATOM 1454 C CA . PRO A 1 179 ? 6.449 -13.065 -5.325 1.00 44.94 179 PRO A CA 1
ATOM 1455 C C . PRO A 1 179 ? 5.566 -14.245 -5.753 1.00 44.94 179 PRO A C 1
ATOM 1457 O O . PRO A 1 179 ? 5.311 -15.130 -4.944 1.00 44.94 179 PRO A O 1
ATOM 1460 N N . GLY A 1 180 ? 5.046 -14.207 -6.980 1.00 48.56 180 GLY A N 1
ATOM 1461 C CA . GLY A 1 180 ? 4.093 -15.197 -7.488 1.00 48.56 180 GLY A CA 1
ATOM 1462 C C . GLY A 1 180 ? 4.470 -16.646 -7.166 1.00 48.56 180 GLY A C 1
ATOM 1463 O O . GLY A 1 180 ? 5.591 -17.066 -7.460 1.00 48.56 180 GLY A O 1
ATOM 1464 N N . ASP A 1 181 ? 3.510 -17.364 -6.576 1.00 32.50 181 ASP A N 1
ATOM 1465 C CA . ASP A 1 181 ? 3.365 -18.807 -6.799 1.00 32.50 181 ASP A CA 1
ATOM 1466 C C . ASP A 1 181 ? 3.056 -19.061 -8.285 1.00 32.50 181 ASP A C 1
ATOM 1468 O O . ASP A 1 181 ? 2.270 -18.271 -8.869 1.00 32.50 181 ASP A O 1
#

pLDDT: mean 71.25, std 17.26, range [32.5, 95.75]

Foldseek 3Di:
DDDPPPPVVVVVVVVVCVVVVVVLVCVVVVPPDFDPVVNVVVVVLVVVLCVVVVVVVVVCVVDPDDDDPDPPVVVVVVVVSVVVSVVVCVVVVVVCCQVDVRDDVVNLVVLVVVLVDDPVLVLLLVCLLVVHDLVVSCVVVVHDSVVSVVSVVVVCVSNVHDDSVVSNVVSVCSVVVDSDD

Nearest PDB structures (foldseek):
  4wsz-assembly1_B  TM=9.529E-01  e=1.239E-03  unclassified
  1je8-assembly2_E  TM=9.245E-01  e=1.653E-03  Escherichia coli
  7ve5-assembly1_B  TM=9.676E-01  e=3.304E-03  Staphylococcus aureus
  1zlj-assembly2_C  TM=8.727E-01  e=4.409E-03  Mycobacterium tuberculosis
  4gvp-assembly1_A  TM=7.873E-01  e=2.944E-03  Staphylococcus aureus subsp. aureus Mu50